Protein AF-A0A955X6T1-F1 (afdb_monomer)

Solvent-accessible surface area (backbone atoms only — not comparable to full-atom values): 12379 Å² total; per-residue (Å²): 129,82,76,74,60,58,29,30,33,44,41,77,21,63,13,55,70,86,82,66,86,72,57,70,68,52,53,54,46,50,53,50,52,49,51,50,61,40,42,78,70,55,32,47,77,39,77,61,63,96,81,57,84,61,48,43,44,101,79,43,90,69,74,71,56,62,60,20,60,77,71,67,19,51,26,34,39,39,35,23,39,30,68,94,75,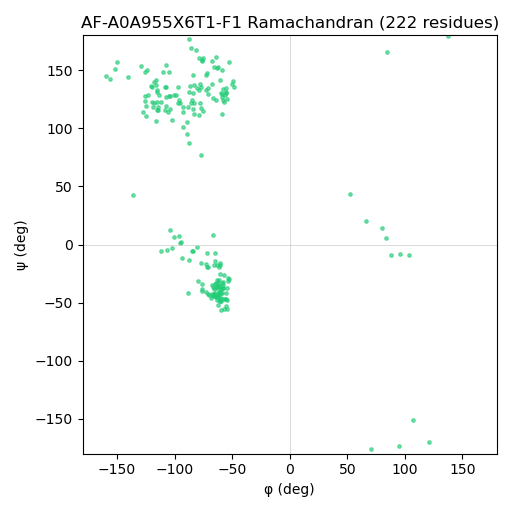33,28,38,36,41,36,26,33,42,65,82,40,36,48,48,60,21,78,40,78,28,62,37,73,71,89,90,81,69,72,38,70,62,42,66,65,48,62,54,49,55,74,51,89,34,48,63,88,46,55,38,60,67,44,40,50,56,63,31,47,58,49,39,49,50,38,50,60,55,46,70,71,46,60,76,95,76,48,88,75,48,72,34,39,38,36,31,37,35,40,39,69,14,44,34,42,69,78,44,46,38,54,68,74,42,46,75,32,73,53,32,48,42,46,42,51,41,46,42,74,40,27,57,41,58,36,53,70,74,64,46,78,50,77,46,81,42,85,87

pLDDT: mean 78.65, std 12.71, range [28.61, 95.19]

Nearest PDB structures (foldseek):
  6sly-assembly1_A  TM=4.633E-01  e=1.199E-02  Helicobacter pylori
  7zc8-assembly1_B  TM=4.582E-01  e=1.746E-02  Pectobacterium carotovorum
  7xn5-assembly1_A  TM=4.151E-01  e=2.163E+00  Homo sapiens
  2v9c-assembly1_B  TM=2.632E-01  e=2.163E+00  Pseudomonas aeruginosa PAO1

Radius of gyration: 20.59 Å; Cα contacts (8 Å, |Δi|>4): 416; chains: 1; bounding box: 51×39×58 Å

Mean predicted aligned error: 9.37 Å

Foldseek 3Di:
DPPQAQEEEEAEAEAEDPPDDPPVQQVVQLVVLLCVLVVVVRYHYDYQDPPQDAAADPVRPDDCQVSCVVVVHQKYWYWYQDLVQQKTWTFMDGHQAFGTLAIDIFHADPPDDGHGVCSSVRNCVSVDAAAPVRQPVVSLVVQLVVQLVVLVVVLVVDPPVPGDAFKKKWKWKQAQQQFIATPDIPPPVLCPDPSVVSSRCSNRSHGNGHHDDGIDIDMDIDHD

Structure (mmCIF, N/CA/C/O backbone):
data_AF-A0A955X6T1-F1
#
_entry.id   AF-A0A955X6T1-F1
#
loop_
_atom_site.group_PDB
_atom_site.id
_atom_site.type_symbol
_atom_site.label_atom_id
_atom_site.label_alt_id
_atom_site.label_comp_id
_atom_site.label_asym_id
_atom_site.label_entity_id
_atom_site.label_seq_id
_atom_site.pdbx_PDB_ins_code
_atom_site.Cartn_x
_atom_site.Cartn_y
_atom_site.Cartn_z
_atom_site.occupancy
_atom_site.B_iso_or_equiv
_atom_site.auth_seq_id
_atom_site.auth_comp_id
_atom_site.auth_asym_id
_atom_site.auth_atom_id
_atom_site.pdbx_PDB_model_num
ATOM 1 N N . MET A 1 1 ? 24.651 12.437 9.880 1.00 29.39 1 MET A N 1
ATOM 2 C CA . MET A 1 1 ? 24.499 11.024 9.484 1.00 29.39 1 MET A CA 1
ATOM 3 C C . MET A 1 1 ? 23.938 11.028 8.080 1.00 29.39 1 MET A C 1
ATOM 5 O O . MET A 1 1 ? 22.881 11.614 7.891 1.00 29.39 1 MET A O 1
ATOM 9 N N . MET A 1 2 ? 24.677 10.511 7.097 1.00 28.61 2 MET A N 1
ATOM 10 C CA . MET A 1 2 ? 24.078 10.238 5.789 1.00 28.61 2 MET A CA 1
ATOM 11 C C . MET A 1 2 ? 23.027 9.157 6.033 1.00 28.61 2 MET A C 1
ATOM 13 O O . MET A 1 2 ? 23.348 8.163 6.678 1.00 28.61 2 MET A O 1
ATOM 17 N N . ALA A 1 3 ? 21.775 9.400 5.645 1.00 38.25 3 ALA A N 1
ATOM 18 C CA . ALA A 1 3 ? 20.772 8.346 5.658 1.00 38.25 3 ALA A CA 1
ATOM 19 C C . ALA A 1 3 ? 21.292 7.228 4.747 1.00 38.25 3 ALA A C 1
ATOM 21 O O . ALA A 1 3 ? 21.699 7.523 3.620 1.00 38.25 3 ALA A O 1
ATOM 22 N N . ASP A 1 4 ? 21.341 5.993 5.248 1.00 46.84 4 ASP A N 1
ATOM 23 C CA . ASP A 1 4 ? 21.633 4.833 4.408 1.00 46.84 4 ASP A CA 1
ATOM 24 C C . ASP A 1 4 ? 20.730 4.880 3.165 1.00 46.84 4 ASP A C 1
ATOM 26 O O . ASP A 1 4 ? 19.566 5.299 3.273 1.00 46.84 4 ASP A O 1
ATOM 30 N N . PRO A 1 5 ? 21.244 4.521 1.974 1.00 55.47 5 PRO A N 1
ATOM 31 C CA . PRO A 1 5 ? 20.429 4.520 0.771 1.00 55.47 5 PRO A CA 1
ATOM 32 C C . PRO A 1 5 ? 19.201 3.649 1.023 1.00 55.47 5 PRO A C 1
ATOM 34 O O . PRO A 1 5 ? 19.310 2.532 1.527 1.00 55.47 5 PRO A O 1
ATOM 37 N N . ALA A 1 6 ? 18.017 4.169 0.703 1.00 71.75 6 ALA A N 1
ATOM 38 C CA . ALA A 1 6 ? 16.794 3.401 0.858 1.00 71.75 6 ALA A CA 1
ATOM 39 C C . ALA A 1 6 ? 16.910 2.127 0.003 1.00 71.75 6 ALA A C 1
ATOM 41 O O . ALA A 1 6 ? 16.961 2.199 -1.224 1.00 71.75 6 ALA A O 1
ATOM 42 N N . THR A 1 7 ? 16.991 0.961 0.644 1.00 77.69 7 THR A N 1
ATOM 43 C CA . THR A 1 7 ? 17.019 -0.322 -0.061 1.00 77.69 7 THR A CA 1
ATOM 44 C C . THR A 1 7 ? 15.642 -0.607 -0.651 1.00 77.69 7 THR A C 1
ATOM 46 O O . THR A 1 7 ? 14.619 -0.531 0.041 1.00 77.69 7 THR A O 1
ATOM 49 N N . LEU A 1 8 ? 15.625 -0.943 -1.938 1.00 79.25 8 LEU A N 1
ATOM 50 C CA . LEU A 1 8 ? 14.446 -1.285 -2.713 1.00 79.25 8 LEU A CA 1
ATOM 51 C C . L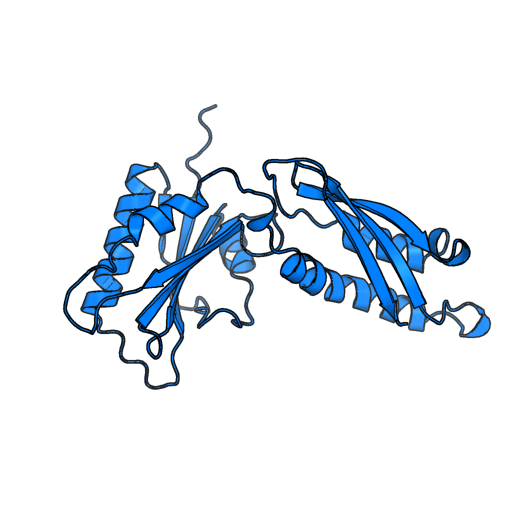EU A 1 8 ? 14.493 -2.769 -3.077 1.00 79.25 8 LEU A C 1
ATOM 53 O O . LEU A 1 8 ? 15.430 -3.229 -3.728 1.00 79.25 8 LEU A O 1
ATOM 57 N N . LEU A 1 9 ? 13.462 -3.513 -2.690 1.00 74.56 9 LEU A N 1
ATOM 58 C CA . LEU A 1 9 ? 13.220 -4.855 -3.201 1.00 74.56 9 LEU A CA 1
ATOM 59 C C . LEU A 1 9 ? 12.447 -4.738 -4.509 1.00 74.56 9 LEU A C 1
ATOM 61 O O . LEU A 1 9 ? 11.390 -4.109 -4.562 1.00 74.56 9 LEU A O 1
ATOM 65 N N . PHE A 1 10 ? 12.981 -5.313 -5.575 1.00 78.50 10 PHE A N 1
ATOM 66 C CA . PHE A 1 10 ? 12.324 -5.284 -6.869 1.00 78.50 10 PHE A CA 1
ATOM 67 C C . PHE A 1 10 ? 11.726 -6.656 -7.159 1.00 78.50 10 PHE A C 1
ATOM 69 O O . PHE A 1 10 ? 12.459 -7.626 -7.315 1.00 78.50 10 PHE A O 1
ATOM 76 N N . LEU A 1 11 ? 10.398 -6.727 -7.217 1.00 71.19 11 LEU A N 1
ATOM 77 C CA . LEU A 1 11 ? 9.629 -7.926 -7.520 1.00 71.19 11 LEU A CA 1
ATOM 78 C C . LEU A 1 11 ? 9.027 -7.805 -8.919 1.00 71.19 11 LEU A C 1
ATOM 80 O O . LEU A 1 11 ? 8.343 -6.835 -9.240 1.00 71.19 11 LEU A O 1
ATOM 84 N N . PHE A 1 12 ? 9.266 -8.810 -9.756 1.00 68.50 12 PHE A N 1
ATOM 85 C CA . PHE A 1 12 ? 8.645 -8.895 -11.073 1.00 68.50 12 PHE A CA 1
ATOM 86 C C . PHE A 1 12 ? 7.601 -10.007 -11.077 1.00 68.50 12 PHE A C 1
ATOM 88 O O . PHE A 1 12 ? 7.944 -11.178 -10.902 1.00 68.50 12 PHE A O 1
ATOM 95 N N . GLY A 1 13 ? 6.346 -9.629 -11.262 1.00 61.28 13 GLY A N 1
ATOM 96 C CA . GLY A 1 13 ? 5.181 -10.484 -11.409 1.00 61.28 13 GLY A CA 1
ATOM 97 C C . GLY A 1 13 ? 4.653 -10.515 -12.844 1.00 61.28 13 GLY A C 1
ATOM 98 O O . GLY A 1 13 ? 4.865 -9.603 -13.644 1.00 61.28 13 GLY A O 1
ATOM 99 N N . LEU A 1 14 ? 3.972 -11.598 -13.207 1.00 56.81 14 LEU A N 1
ATOM 100 C CA . LEU A 1 14 ? 3.326 -11.756 -14.511 1.00 56.81 14 LEU A CA 1
ATOM 101 C C . LEU A 1 14 ? 1.850 -12.073 -14.282 1.00 56.81 14 LEU A C 1
ATOM 103 O O . LEU A 1 14 ? 1.521 -13.145 -13.789 1.00 56.81 14 LEU A O 1
ATOM 107 N N . SER A 1 15 ? 0.971 -11.127 -14.617 1.00 53.53 15 SER A N 1
ATOM 108 C CA . SER A 1 15 ? -0.483 -11.262 -14.525 1.00 53.53 15 SER A CA 1
ATOM 109 C C . SER A 1 15 ? -1.049 -11.834 -15.818 1.00 53.53 15 SER A C 1
ATOM 111 O O . SER A 1 15 ? -1.278 -11.139 -16.803 1.00 53.53 15 SER A O 1
ATOM 113 N N . CYS A 1 16 ? -1.241 -13.140 -15.859 1.00 53.16 16 CYS A N 1
ATOM 114 C CA . CYS A 1 16 ? -1.697 -13.806 -17.070 1.00 53.16 16 CYS A CA 1
ATOM 115 C C . CYS A 1 16 ? -2.294 -15.151 -16.703 1.00 53.16 16 CYS A C 1
ATOM 117 O O . CYS A 1 16 ? -1.827 -15.825 -15.785 1.00 53.16 16 CYS A O 1
ATOM 119 N N . ALA A 1 17 ? -3.335 -15.538 -17.436 1.00 46.12 17 ALA A N 1
ATOM 120 C CA . ALA A 1 17 ? -3.796 -16.910 -17.394 1.00 46.12 17 ALA A CA 1
ATOM 121 C C . ALA A 1 17 ? -2.642 -17.812 -17.846 1.00 46.12 17 ALA A C 1
ATOM 123 O O . ALA A 1 17 ? -2.003 -17.547 -18.864 1.00 46.12 17 ALA A O 1
ATOM 124 N N . ASP A 1 18 ? -2.360 -18.847 -17.068 1.00 43.84 18 ASP A N 1
ATOM 125 C CA . ASP A 1 18 ? -1.421 -19.889 -17.459 1.00 43.84 18 ASP A CA 1
ATOM 126 C C . ASP A 1 18 ? -1.923 -20.536 -18.772 1.00 43.84 18 ASP A C 1
ATOM 128 O O . ASP A 1 18 ? -3.106 -20.895 -18.842 1.00 43.84 18 ASP A O 1
ATOM 132 N N . PRO A 1 19 ? -1.102 -20.680 -19.832 1.00 51.47 19 PRO A N 1
ATOM 133 C CA . PRO A 1 19 ? 0.303 -20.296 -19.965 1.00 51.47 19 PRO A CA 1
ATOM 134 C C . PRO A 1 19 ? 0.514 -18.824 -20.326 1.00 51.47 19 PRO A C 1
ATOM 136 O O . PRO A 1 19 ? -0.112 -18.285 -21.238 1.00 51.47 19 PRO A O 1
ATOM 139 N N . CYS A 1 20 ? 1.496 -18.211 -19.667 1.00 55.25 20 CYS A N 1
ATOM 140 C CA . CYS A 1 20 ? 1.864 -16.821 -19.886 1.00 55.25 20 CYS A CA 1
ATOM 141 C C . CYS A 1 20 ? 3.121 -16.661 -20.748 1.00 55.25 20 CYS A C 1
ATOM 143 O O . CYS A 1 20 ? 4.232 -16.881 -20.255 1.00 55.25 20 CYS A O 1
ATOM 145 N N . PRO A 1 21 ? 3.006 -16.225 -22.011 1.00 57.41 21 PRO A N 1
ATOM 146 C CA . PRO A 1 21 ? 4.168 -15.828 -22.779 1.00 57.41 21 PRO A CA 1
ATOM 147 C C . PRO A 1 21 ? 4.464 -14.343 -22.526 1.00 57.41 21 PRO A C 1
ATOM 149 O O . PRO A 1 21 ? 4.042 -13.487 -23.293 1.00 57.41 21 PRO A O 1
ATOM 152 N N . LEU A 1 22 ? 5.238 -14.011 -21.487 1.00 60.84 22 LEU A N 1
ATOM 153 C CA . LEU A 1 22 ? 6.083 -12.820 -21.602 1.00 60.84 22 LEU A CA 1
ATOM 154 C C . LEU A 1 22 ? 7.386 -13.262 -22.278 1.00 60.84 22 LEU A C 1
ATOM 156 O O . LEU A 1 22 ? 8.076 -14.134 -21.744 1.00 60.84 22 LEU A O 1
ATOM 160 N N . PRO A 1 23 ? 7.768 -12.689 -23.433 1.00 66.56 23 PRO A N 1
ATOM 161 C CA . PRO A 1 23 ? 9.054 -13.002 -24.032 1.00 66.56 23 PRO A CA 1
ATOM 162 C C . PRO A 1 23 ? 10.180 -12.706 -23.023 1.00 66.56 23 PRO A C 1
ATOM 164 O O . PRO A 1 23 ? 10.244 -11.581 -22.518 1.00 66.56 23 PRO A O 1
ATOM 167 N N . PRO A 1 24 ? 11.115 -13.642 -22.755 1.00 73.56 24 PRO A N 1
ATOM 168 C CA . PRO A 1 24 ? 12.192 -13.441 -21.775 1.00 73.56 24 PRO A CA 1
ATOM 169 C C . PRO A 1 24 ? 13.014 -12.166 -22.011 1.00 73.56 24 PRO A C 1
ATOM 171 O O . PRO A 1 24 ? 13.518 -11.545 -21.078 1.00 73.56 24 PRO A O 1
ATOM 174 N N . LYS A 1 25 ? 13.109 -11.735 -23.276 1.00 76.12 25 LYS A N 1
ATOM 175 C CA . LYS A 1 25 ? 13.744 -10.472 -23.666 1.00 76.12 25 LYS A CA 1
ATOM 176 C C . LYS A 1 25 ? 13.005 -9.246 -23.126 1.00 76.12 25 LYS A C 1
ATOM 178 O O . LYS A 1 25 ? 13.663 -8.316 -22.678 1.00 76.12 25 LYS A O 1
ATOM 183 N N . THR A 1 26 ? 11.673 -9.241 -23.159 1.00 74.88 26 THR A N 1
ATOM 184 C CA . THR A 1 26 ? 10.843 -8.137 -22.655 1.00 74.88 26 THR A CA 1
ATOM 185 C C . THR A 1 26 ? 10.954 -8.030 -21.140 1.00 74.88 26 THR A C 1
ATOM 187 O O . THR A 1 26 ? 11.140 -6.931 -20.624 1.00 74.88 26 THR A O 1
ATOM 190 N N . GLN A 1 27 ? 10.931 -9.169 -20.437 1.00 77.56 27 GLN A N 1
ATOM 191 C CA . GLN A 1 27 ? 11.162 -9.206 -18.992 1.00 77.56 27 GLN A CA 1
ATOM 192 C C . GL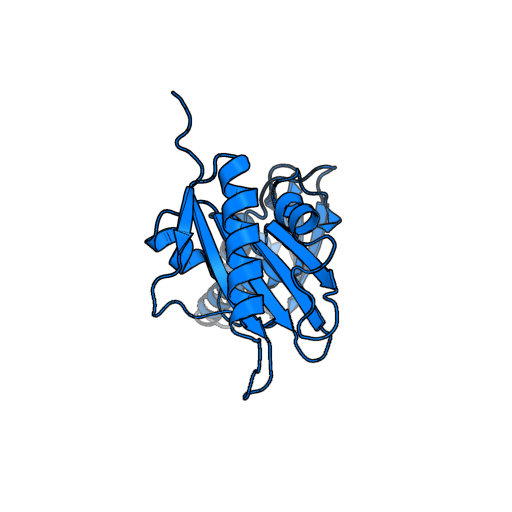N A 1 27 ? 12.517 -8.591 -18.642 1.00 77.56 27 GLN A C 1
ATOM 194 O O . GLN A 1 27 ? 12.581 -7.619 -17.896 1.00 77.56 27 GLN A O 1
ATOM 199 N N . ALA A 1 28 ? 13.590 -9.104 -19.251 1.00 78.69 28 ALA A N 1
ATOM 200 C CA . ALA A 1 28 ? 14.939 -8.617 -18.999 1.00 78.69 28 ALA A CA 1
ATOM 201 C C . ALA A 1 28 ? 15.082 -7.116 -19.307 1.00 78.69 28 ALA A C 1
ATOM 203 O O . ALA A 1 28 ? 15.758 -6.405 -18.569 1.00 78.69 28 ALA A O 1
ATOM 204 N N . ALA A 1 29 ? 14.424 -6.610 -20.357 1.00 81.06 29 ALA A N 1
ATOM 205 C CA . ALA A 1 29 ? 14.431 -5.183 -20.681 1.00 81.06 29 ALA A CA 1
ATOM 206 C C . ALA A 1 29 ? 13.739 -4.328 -19.605 1.00 81.06 29 ALA A C 1
ATOM 208 O O . ALA A 1 29 ? 14.275 -3.286 -19.227 1.00 81.06 29 ALA A O 1
ATOM 209 N N . LEU A 1 30 ? 12.574 -4.752 -19.102 1.00 81.12 30 LEU A N 1
ATOM 210 C CA . LEU A 1 30 ? 11.851 -4.043 -18.039 1.00 81.12 30 LEU A CA 1
ATOM 211 C C . LEU A 1 30 ? 12.628 -4.060 -16.719 1.00 81.12 30 LEU A C 1
ATOM 213 O O . LEU A 1 30 ? 12.753 -3.024 -16.067 1.00 81.12 30 LEU A O 1
ATOM 217 N N . GLU A 1 31 ? 13.200 -5.210 -16.358 1.00 81.56 31 GLU A N 1
ATOM 218 C CA . GLU A 1 31 ? 14.048 -5.359 -15.172 1.00 81.56 31 GLU A CA 1
ATOM 219 C C . GLU A 1 31 ? 15.285 -4.453 -15.261 1.00 81.56 31 GLU A C 1
ATOM 221 O O . GLU A 1 31 ? 15.562 -3.685 -14.340 1.00 81.56 31 GLU A O 1
ATOM 226 N N . GLN A 1 32 ? 15.995 -4.462 -16.394 1.00 84.56 32 GLN A N 1
ATOM 227 C CA . GLN A 1 32 ? 17.165 -3.603 -16.609 1.00 84.56 32 GLN A CA 1
ATOM 228 C C . GLN A 1 32 ? 16.812 -2.113 -16.573 1.00 84.56 32 GLN A C 1
ATOM 230 O O . GLN A 1 32 ? 17.533 -1.330 -15.951 1.00 84.56 32 GLN A O 1
ATOM 235 N N . ALA A 1 33 ? 15.705 -1.715 -17.208 1.00 85.31 33 ALA A N 1
ATOM 236 C CA . ALA A 1 33 ? 15.230 -0.335 -17.170 1.00 85.31 33 ALA A CA 1
ATOM 237 C C . ALA A 1 33 ? 14.896 0.098 -15.735 1.00 85.31 33 ALA A C 1
ATOM 239 O O . ALA A 1 33 ? 15.255 1.202 -15.326 1.00 85.31 33 ALA A O 1
ATOM 240 N N . ALA A 1 34 ? 14.277 -0.782 -14.944 1.00 85.44 34 ALA A N 1
ATOM 241 C CA . ALA A 1 34 ? 13.940 -0.485 -13.561 1.00 85.44 34 ALA A CA 1
ATOM 242 C C . ALA A 1 34 ? 15.170 -0.363 -12.656 1.00 85.44 34 ALA A C 1
ATOM 244 O O . ALA A 1 34 ? 15.272 0.603 -11.896 1.00 85.44 34 ALA A O 1
ATOM 245 N N . VAL A 1 35 ? 16.121 -1.299 -12.768 1.00 86.25 35 VAL A N 1
ATOM 246 C CA . VAL A 1 35 ? 17.385 -1.252 -12.017 1.00 86.25 35 VAL A CA 1
ATOM 247 C C . VAL A 1 35 ? 18.150 0.025 -12.349 1.00 86.25 35 VAL A C 1
ATOM 249 O O . VAL A 1 35 ? 18.595 0.716 -11.434 1.00 86.25 35 VAL A O 1
ATOM 252 N N . ARG A 1 36 ? 18.257 0.380 -13.637 1.00 88.44 36 ARG A N 1
ATOM 253 C CA . ARG A 1 36 ? 18.908 1.623 -14.068 1.00 88.44 36 ARG A CA 1
ATOM 254 C C . ARG A 1 36 ? 18.220 2.847 -13.470 1.00 88.44 36 ARG A C 1
ATOM 256 O O . ARG A 1 36 ? 18.868 3.624 -12.775 1.00 88.44 36 ARG A O 1
ATOM 263 N N . ALA A 1 37 ? 16.918 3.001 -13.705 1.00 88.00 37 ALA A N 1
ATOM 264 C CA . ALA A 1 37 ? 16.178 4.190 -13.292 1.00 88.00 37 ALA A CA 1
ATOM 265 C C . ALA A 1 37 ? 16.169 4.385 -11.765 1.00 88.00 37 ALA A C 1
ATOM 267 O O . ALA A 1 37 ? 16.253 5.517 -11.292 1.00 88.00 37 ALA A O 1
ATOM 268 N N . MET A 1 38 ? 16.095 3.302 -10.983 1.00 86.88 38 MET A N 1
ATOM 269 C CA . MET A 1 38 ? 16.163 3.373 -9.519 1.00 86.88 38 MET A CA 1
ATOM 270 C C . MET A 1 38 ? 17.587 3.592 -9.003 1.00 86.88 38 MET A C 1
ATOM 272 O O . MET A 1 38 ? 17.789 4.398 -8.092 1.00 86.88 38 MET A O 1
ATOM 276 N N . GLY A 1 39 ? 18.580 2.938 -9.610 1.00 85.94 39 GLY A N 1
ATOM 277 C CA . GLY A 1 39 ? 19.991 3.113 -9.267 1.00 85.94 39 GLY A CA 1
ATOM 278 C C . GLY A 1 39 ? 20.476 4.547 -9.497 1.00 85.94 39 GLY A C 1
ATOM 279 O O . GLY A 1 39 ? 21.133 5.120 -8.631 1.00 85.94 39 GLY A O 1
ATOM 280 N N . GLU A 1 40 ? 20.061 5.188 -10.595 1.00 87.94 40 GLU A N 1
ATOM 281 C CA . GLU A 1 40 ? 20.334 6.610 -10.873 1.00 87.94 40 GLU A CA 1
ATOM 282 C C . GLU A 1 40 ? 19.733 7.563 -9.823 1.00 87.94 40 GLU A C 1
ATOM 284 O O . GLU A 1 40 ? 20.166 8.709 -9.690 1.00 87.94 40 GLU A O 1
ATOM 289 N N . ARG A 1 41 ? 18.749 7.100 -9.043 1.00 87.44 41 ARG A N 1
ATOM 290 C CA . ARG A 1 41 ? 18.143 7.837 -7.924 1.00 87.44 41 ARG A CA 1
ATOM 291 C C . ARG A 1 41 ? 18.749 7.487 -6.565 1.00 87.44 41 ARG A C 1
ATOM 293 O O . ARG A 1 41 ? 18.251 7.967 -5.551 1.00 87.44 41 ARG A O 1
ATOM 300 N N . GLY A 1 42 ? 19.822 6.698 -6.544 1.00 85.12 42 GLY A N 1
ATOM 301 C CA . GLY A 1 42 ? 20.548 6.328 -5.330 1.00 85.12 42 GLY A CA 1
ATOM 302 C C . GLY A 1 42 ? 19.899 5.203 -4.524 1.00 85.12 42 GLY A C 1
ATOM 303 O O . GLY A 1 42 ? 20.279 5.005 -3.372 1.00 85.12 42 GLY A O 1
ATOM 304 N N . PHE A 1 43 ? 18.934 4.473 -5.095 1.00 86.19 43 PHE A N 1
ATOM 305 C CA . PHE A 1 43 ? 18.384 3.277 -4.459 1.00 86.19 43 PHE A CA 1
ATOM 306 C C . PHE A 1 43 ? 19.313 2.085 -4.686 1.00 86.19 43 PHE A C 1
ATOM 308 O O . PHE A 1 43 ? 19.739 1.815 -5.810 1.00 86.19 43 PHE A O 1
ATOM 315 N N . GLU A 1 44 ? 19.572 1.326 -3.624 1.00 87.81 44 GLU A N 1
ATOM 316 C CA . GLU A 1 44 ? 20.117 -0.023 -3.753 1.00 87.81 44 GLU A CA 1
ATOM 317 C C . GLU A 1 44 ? 18.976 -0.957 -4.167 1.00 87.81 44 GLU A C 1
ATOM 319 O O . GLU A 1 44 ? 18.005 -1.106 -3.425 1.00 87.81 44 GLU A O 1
ATOM 324 N N . VAL A 1 45 ? 19.079 -1.576 -5.344 1.00 84.94 45 VAL A N 1
ATOM 325 C CA . VAL A 1 45 ? 18.071 -2.521 -5.838 1.00 84.94 45 VAL A CA 1
ATOM 326 C C . VAL A 1 45 ? 18.506 -3.946 -5.524 1.00 84.94 45 VAL A C 1
ATOM 328 O O . VAL A 1 45 ? 19.582 -4.374 -5.940 1.00 84.94 45 VAL A O 1
ATOM 331 N N . ARG A 1 46 ? 17.651 -4.695 -4.825 1.00 82.44 46 ARG A N 1
ATOM 332 C CA . ARG A 1 46 ? 17.848 -6.123 -4.553 1.00 82.44 46 ARG A CA 1
ATOM 333 C C . ARG A 1 46 ? 16.883 -6.971 -5.382 1.00 82.44 46 ARG A C 1
ATOM 335 O O . ARG A 1 46 ? 15.700 -6.622 -5.451 1.00 82.44 46 ARG A O 1
ATOM 342 N N . PRO A 1 47 ? 17.358 -8.070 -5.998 1.00 70.88 47 PRO A N 1
ATOM 343 C CA . PRO A 1 47 ? 16.472 -9.026 -6.646 1.00 70.88 47 PRO A CA 1
ATOM 344 C C . PRO A 1 47 ? 15.603 -9.754 -5.602 1.00 70.88 47 PRO A C 1
ATOM 346 O O . PRO A 1 47 ? 16.004 -9.843 -4.435 1.00 70.88 47 PRO A O 1
ATOM 349 N N . PRO A 1 48 ? 14.448 -10.312 -6.006 1.00 68.31 48 PRO A N 1
ATOM 350 C CA . PRO A 1 48 ? 13.676 -11.199 -5.145 1.00 68.31 48 PRO A CA 1
ATOM 351 C C . PRO A 1 48 ? 14.486 -12.449 -4.796 1.00 68.31 48 PRO A C 1
ATOM 353 O O . PRO A 1 48 ? 15.283 -12.904 -5.627 1.00 68.31 48 PRO A O 1
ATOM 356 N N . PRO A 1 49 ? 14.230 -13.089 -3.646 1.00 69.62 49 PRO A N 1
ATOM 357 C CA . PRO A 1 49 ? 14.634 -14.469 -3.461 1.00 69.62 49 PRO A CA 1
ATOM 358 C C . PRO A 1 49 ? 13.895 -15.382 -4.471 1.00 69.62 49 PRO A C 1
ATOM 360 O O . PRO A 1 49 ? 12.801 -15.042 -4.928 1.00 69.62 49 PRO A O 1
ATOM 363 N N . PRO A 1 50 ? 14.483 -16.523 -4.882 1.00 66.81 50 PRO A N 1
ATOM 364 C CA . PRO A 1 50 ? 13.920 -17.376 -5.938 1.00 66.81 50 PRO A CA 1
ATOM 365 C C . PRO A 1 50 ? 12.523 -17.933 -5.635 1.00 66.81 50 PRO A C 1
ATOM 367 O O . PRO A 1 50 ? 11.782 -18.256 -6.560 1.00 66.81 50 PRO A O 1
ATOM 370 N N . ASP A 1 51 ? 12.193 -18.059 -4.353 1.00 65.31 51 ASP A N 1
ATOM 371 C CA . ASP A 1 51 ? 10.935 -18.552 -3.797 1.00 65.31 51 ASP A CA 1
ATOM 372 C C . ASP A 1 51 ? 9.940 -17.434 -3.444 1.00 65.31 51 ASP A C 1
ATOM 374 O O . ASP A 1 51 ? 8.845 -17.738 -2.971 1.00 65.31 51 ASP A O 1
ATOM 378 N N . ALA A 1 52 ? 10.288 -16.164 -3.701 1.00 62.56 52 ALA A N 1
ATOM 379 C CA . ALA A 1 52 ? 9.368 -15.042 -3.534 1.00 62.56 52 ALA A CA 1
ATOM 380 C C . ALA A 1 52 ? 8.093 -15.276 -4.340 1.00 62.56 52 ALA A C 1
ATOM 382 O O . ALA A 1 52 ? 8.133 -15.583 -5.542 1.00 62.56 52 ALA A O 1
ATOM 383 N N . LEU A 1 53 ? 6.953 -15.099 -3.681 1.00 58.66 53 LEU A N 1
ATOM 384 C CA . LEU A 1 53 ? 5.670 -15.261 -4.336 1.00 58.66 53 LEU A CA 1
ATOM 385 C C . LEU A 1 53 ? 5.426 -14.034 -5.208 1.00 58.66 53 LEU A C 1
ATOM 387 O O . LEU A 1 53 ? 5.309 -12.907 -4.733 1.00 58.66 53 LEU A O 1
ATOM 391 N N . ARG A 1 54 ? 5.371 -14.257 -6.519 1.00 67.38 54 ARG A N 1
ATOM 392 C CA . ARG A 1 54 ? 5.183 -13.192 -7.500 1.00 67.38 54 ARG A CA 1
ATOM 393 C C . ARG A 1 54 ? 3.704 -12.794 -7.529 1.00 67.38 54 ARG A C 1
ATOM 395 O O . ARG A 1 54 ? 2.872 -13.663 -7.791 1.00 67.38 54 ARG A O 1
ATOM 402 N N . PRO A 1 55 ? 3.353 -11.522 -7.273 1.00 57.28 55 PRO A N 1
ATOM 403 C CA . PRO A 1 55 ? 2.005 -11.030 -7.527 1.00 57.28 55 PRO A CA 1
ATOM 404 C C . PRO A 1 55 ? 1.680 -11.219 -9.013 1.00 57.28 55 PRO A C 1
ATOM 406 O O . PRO A 1 55 ? 2.580 -11.265 -9.851 1.00 57.28 55 PRO A O 1
ATOM 409 N N . THR A 1 56 ? 0.411 -11.415 -9.355 1.00 52.97 56 THR A N 1
ATOM 410 C CA . THR A 1 56 ? 0.010 -11.618 -10.754 1.00 52.97 56 THR A CA 1
ATOM 411 C C . THR A 1 56 ? -1.234 -10.805 -11.075 1.00 52.97 56 THR A C 1
ATOM 413 O O . THR A 1 56 ? -2.147 -11.307 -11.727 1.00 52.97 56 THR A O 1
ATOM 416 N N . GLY A 1 57 ? -1.301 -9.551 -10.620 1.00 49.31 57 GLY A N 1
ATOM 417 C CA . GLY A 1 57 ? -2.369 -8.612 -10.975 1.00 49.31 57 GLY A CA 1
ATOM 418 C C . GLY A 1 57 ? -2.902 -7.775 -9.808 1.00 49.31 57 GLY A C 1
ATOM 419 O O . GLY A 1 57 ? -2.471 -7.946 -8.668 1.00 49.31 57 GLY A O 1
ATOM 420 N N . PRO A 1 58 ? -3.877 -6.886 -10.076 1.00 48.25 58 PRO A N 1
ATOM 421 C CA . PRO A 1 58 ? -4.475 -6.004 -9.066 1.00 48.25 58 PRO A CA 1
ATOM 422 C C . PRO A 1 58 ? -5.169 -6.752 -7.911 1.00 48.25 58 PRO A C 1
ATOM 424 O O . PRO A 1 58 ? -5.370 -6.167 -6.848 1.00 48.25 58 PRO A O 1
ATOM 427 N N . ASP A 1 59 ? -5.484 -8.036 -8.106 1.00 49.16 59 ASP A N 1
ATOM 428 C CA . ASP A 1 59 ? -6.131 -8.920 -7.129 1.00 49.16 59 ASP A CA 1
ATOM 429 C C . ASP A 1 59 ? -5.162 -9.919 -6.467 1.00 49.16 59 ASP A C 1
ATOM 431 O O . ASP A 1 59 ? -5.597 -10.884 -5.837 1.00 49.16 59 ASP A O 1
ATOM 435 N N . ALA A 1 60 ? -3.844 -9.740 -6.618 1.00 54.22 60 ALA A N 1
ATOM 436 C CA . ALA A 1 60 ? -2.869 -10.625 -5.990 1.00 54.22 60 ALA A CA 1
ATOM 437 C C . ALA A 1 60 ? -3.062 -10.661 -4.461 1.00 54.22 60 ALA A C 1
ATOM 439 O O . ALA A 1 60 ? -3.003 -9.639 -3.781 1.00 54.22 60 ALA A O 1
ATOM 440 N N . ALA A 1 61 ? -3.287 -11.862 -3.922 1.00 44.97 61 ALA A N 1
ATOM 441 C CA . ALA A 1 61 ? -3.656 -12.082 -2.521 1.00 44.97 61 ALA A CA 1
ATOM 442 C C . ALA A 1 61 ? -2.516 -11.843 -1.509 1.00 44.97 61 ALA A C 1
ATOM 444 O O . ALA A 1 61 ? -2.748 -11.907 -0.304 1.00 44.97 61 ALA A O 1
ATOM 445 N N . LEU A 1 62 ? -1.287 -11.603 -1.978 1.00 53.94 62 LEU A N 1
ATOM 446 C CA . LEU A 1 62 ? -0.100 -11.461 -1.138 1.00 53.94 62 LEU A CA 1
ATOM 447 C C . LEU A 1 62 ? 0.325 -10.004 -0.994 1.00 53.94 62 LEU A C 1
ATOM 449 O O . LEU A 1 62 ? 0.555 -9.308 -1.980 1.00 53.94 62 LEU A O 1
ATOM 453 N N . GLU A 1 63 ? 0.491 -9.569 0.256 1.00 63.12 63 GLU A N 1
ATOM 454 C CA . GLU A 1 63 ? 1.132 -8.302 0.585 1.00 63.12 63 GLU A CA 1
ATOM 455 C C . GLU A 1 63 ? 2.665 -8.475 0.493 1.00 63.12 63 GLU A C 1
ATOM 457 O O . GLU A 1 63 ? 3.255 -9.111 1.366 1.00 63.12 63 GLU A O 1
ATOM 462 N N . PRO A 1 64 ? 3.370 -7.865 -0.481 1.00 62.97 64 PRO A N 1
ATOM 463 C CA . PRO A 1 64 ? 4.827 -8.017 -0.670 1.00 62.97 64 PRO A CA 1
ATOM 464 C C . PRO A 1 64 ? 5.683 -7.411 0.467 1.00 62.97 64 PRO A C 1
ATOM 466 O O . PRO A 1 64 ? 6.903 -7.284 0.380 1.00 62.97 64 PRO A O 1
ATOM 469 N N . ARG A 1 65 ? 5.042 -6.982 1.556 1.00 67.62 65 ARG A N 1
ATOM 470 C CA . ARG A 1 65 ? 5.628 -6.260 2.689 1.00 67.62 65 ARG A CA 1
ATOM 471 C C . ARG A 1 65 ? 6.344 -7.172 3.668 1.00 67.62 65 ARG A C 1
ATOM 473 O O . ARG A 1 65 ? 7.315 -6.730 4.281 1.00 67.62 65 ARG A O 1
ATOM 480 N N . ASP A 1 66 ? 5.880 -8.410 3.811 1.00 70.25 66 ASP A N 1
ATOM 481 C CA . ASP A 1 66 ? 6.538 -9.390 4.674 1.00 70.25 66 ASP A CA 1
ATOM 482 C C . ASP A 1 66 ? 7.922 -9.741 4.120 1.00 70.25 66 ASP A C 1
ATOM 484 O O . ASP A 1 66 ? 8.905 -9.704 4.861 1.00 70.25 66 ASP A O 1
ATOM 488 N N . GLU A 1 67 ? 8.029 -9.935 2.802 1.00 71.75 67 GLU A N 1
ATOM 489 C CA . GLU A 1 67 ? 9.309 -10.110 2.103 1.00 71.75 67 GLU A CA 1
ATOM 490 C C . GLU A 1 67 ? 10.202 -8.867 2.246 1.00 71.75 67 GLU A C 1
ATOM 492 O O . GLU A 1 67 ? 11.383 -8.978 2.579 1.00 71.75 67 GLU A O 1
ATOM 497 N N . ALA A 1 68 ? 9.636 -7.662 2.092 1.00 74.25 68 ALA A N 1
ATOM 498 C CA . ALA A 1 68 ? 10.363 -6.407 2.309 1.00 74.25 68 ALA A CA 1
ATOM 499 C C . ALA A 1 68 ? 10.990 -6.334 3.707 1.00 74.25 68 ALA A C 1
ATOM 501 O O . ALA A 1 68 ? 12.165 -5.999 3.856 1.00 74.25 68 ALA A O 1
ATOM 502 N N . ARG A 1 69 ? 10.202 -6.672 4.737 1.00 78.00 69 ARG A N 1
ATOM 503 C CA . ARG A 1 69 ? 10.635 -6.660 6.136 1.00 78.00 69 ARG A CA 1
ATOM 504 C C . ARG A 1 69 ? 11.737 -7.687 6.380 1.00 78.00 69 ARG A C 1
ATOM 506 O O . ARG A 1 69 ? 12.724 -7.348 7.027 1.00 78.00 69 ARG A O 1
ATOM 513 N N . GLN A 1 70 ? 11.586 -8.907 5.864 1.00 76.31 70 GLN A N 1
ATOM 514 C CA . GLN A 1 70 ? 12.592 -9.967 5.998 1.00 76.31 70 GLN A CA 1
ATOM 515 C C . GLN A 1 70 ? 13.930 -9.577 5.358 1.00 76.31 70 GLN A C 1
ATOM 517 O O . GLN A 1 70 ? 14.988 -9.891 5.898 1.00 76.31 70 GLN A O 1
ATOM 522 N N . LEU A 1 71 ? 13.887 -8.851 4.240 1.00 72.88 71 LEU A N 1
ATOM 523 C CA . LEU A 1 71 ? 15.069 -8.467 3.465 1.00 72.88 71 LEU A CA 1
ATOM 524 C C . LEU A 1 71 ? 15.627 -7.081 3.827 1.00 72.88 71 LEU A C 1
ATOM 526 O O . LEU A 1 71 ? 16.600 -6.632 3.214 1.00 72.88 71 LEU A O 1
ATOM 530 N N . GLY A 1 72 ? 15.025 -6.404 4.812 1.00 77.88 72 GLY A N 1
ATOM 531 C CA . GLY A 1 72 ? 15.413 -5.059 5.241 1.00 77.88 72 GLY A CA 1
ATOM 532 C C . GLY A 1 72 ? 15.174 -3.976 4.184 1.00 77.88 72 GLY A C 1
ATOM 533 O O . GLY A 1 72 ? 15.795 -2.918 4.241 1.00 77.88 72 GLY A O 1
ATOM 534 N N . ALA A 1 73 ? 14.300 -4.226 3.207 1.00 83.25 73 ALA A N 1
ATOM 535 C CA . ALA A 1 73 ? 13.958 -3.258 2.176 1.00 83.25 73 ALA A CA 1
ATOM 536 C C . ALA A 1 73 ? 12.883 -2.289 2.687 1.00 83.25 73 ALA A C 1
ATOM 538 O O . ALA A 1 73 ? 11.774 -2.685 3.049 1.00 83.25 73 ALA A O 1
ATOM 539 N N . GLY A 1 74 ? 13.194 -0.990 2.683 1.00 83.31 74 GLY A N 1
ATOM 540 C CA . GLY A 1 74 ? 12.241 0.058 3.065 1.00 83.31 74 GLY A CA 1
ATOM 541 C C . GLY A 1 74 ? 11.153 0.294 2.013 1.00 83.31 74 GLY A C 1
ATOM 542 O O . GLY A 1 74 ? 10.114 0.890 2.306 1.00 83.31 74 GLY A O 1
ATOM 543 N N . ARG A 1 75 ? 11.378 -0.179 0.783 1.00 85.25 75 ARG A N 1
ATOM 544 C CA . ARG A 1 75 ? 10.449 -0.060 -0.339 1.00 85.25 75 ARG A CA 1
ATOM 545 C C . ARG A 1 75 ? 10.439 -1.342 -1.163 1.00 85.25 75 ARG A C 1
ATOM 547 O O . ARG A 1 75 ? 11.486 -1.944 -1.372 1.00 85.25 75 ARG A O 1
ATOM 554 N N . VAL A 1 76 ? 9.273 -1.705 -1.681 1.00 86.12 76 VAL A N 1
ATOM 555 C CA . VAL A 1 76 ? 9.123 -2.747 -2.700 1.00 86.12 76 VAL A CA 1
ATOM 556 C C . VAL A 1 76 ? 8.537 -2.135 -3.955 1.00 86.12 76 VAL A C 1
ATOM 558 O O . VAL A 1 76 ? 7.643 -1.292 -3.870 1.00 86.12 76 VAL A O 1
ATOM 561 N N . VAL A 1 77 ? 9.028 -2.543 -5.115 1.00 86.62 77 VAL A N 1
ATOM 562 C CA . VAL A 1 77 ? 8.377 -2.267 -6.395 1.00 86.62 77 VAL A CA 1
ATOM 563 C C . VAL A 1 77 ? 7.950 -3.585 -6.992 1.00 86.62 77 VAL A C 1
ATOM 565 O O . VAL A 1 77 ? 8.788 -4.452 -7.205 1.00 86.62 77 VAL A O 1
ATOM 568 N N . VAL A 1 78 ? 6.658 -3.708 -7.255 1.00 84.44 78 VAL A N 1
ATOM 569 C CA . VAL A 1 78 ? 6.060 -4.827 -7.969 1.00 84.44 78 VAL A CA 1
ATOM 570 C C . VAL A 1 78 ? 5.723 -4.361 -9.376 1.00 84.44 78 VAL A C 1
ATOM 572 O O . VAL A 1 78 ? 5.059 -3.334 -9.544 1.00 84.44 78 VAL A O 1
ATOM 575 N N . LEU A 1 79 ? 6.186 -5.105 -10.375 1.00 82.38 79 LEU A N 1
ATOM 576 C CA . LEU A 1 79 ? 5.751 -4.943 -11.757 1.00 82.38 79 LEU A CA 1
ATOM 577 C C . LEU A 1 79 ? 4.861 -6.116 -12.141 1.00 82.38 79 LEU A C 1
ATOM 579 O O . LEU A 1 79 ? 5.363 -7.229 -12.134 1.00 82.38 79 LEU A O 1
ATOM 583 N N . ASP A 1 80 ? 3.604 -5.879 -12.512 1.00 80.94 80 ASP A N 1
ATOM 584 C CA . ASP A 1 80 ? 2.704 -6.927 -13.009 1.00 80.94 80 ASP A CA 1
ATOM 585 C C . ASP A 1 80 ? 2.360 -6.676 -14.476 1.00 80.94 80 ASP A C 1
ATOM 587 O O . ASP A 1 80 ? 1.710 -5.683 -14.802 1.00 80.94 80 ASP A O 1
ATOM 591 N N . TYR A 1 81 ? 2.769 -7.566 -15.381 1.00 77.69 81 TYR A N 1
ATOM 592 C CA . TYR A 1 81 ? 2.360 -7.473 -16.788 1.00 77.69 81 TYR A CA 1
ATOM 593 C C . TYR A 1 81 ? 1.049 -8.219 -17.042 1.00 77.69 81 TYR A C 1
ATOM 595 O O . TYR A 1 81 ? 1.015 -9.432 -16.870 1.00 77.69 81 TYR A O 1
ATOM 603 N N . ALA A 1 82 ? 0.014 -7.506 -17.480 1.00 78.50 82 ALA A N 1
ATOM 604 C CA . ALA A 1 82 ? -1.274 -8.023 -17.928 1.00 78.50 82 ALA A CA 1
ATOM 605 C C . ALA A 1 82 ? -1.253 -8.240 -19.451 1.00 78.50 82 ALA A C 1
ATOM 607 O O . ALA A 1 82 ? -1.349 -7.282 -20.222 1.00 78.50 82 ALA A O 1
ATOM 608 N N . ALA A 1 83 ? -1.075 -9.491 -19.888 1.00 72.81 83 ALA A N 1
ATOM 609 C CA . ALA A 1 83 ? -0.858 -9.826 -21.303 1.00 72.81 83 ALA A CA 1
ATOM 610 C C . ALA A 1 83 ? -2.085 -9.565 -22.194 1.00 72.81 83 ALA A C 1
ATOM 612 O O . ALA A 1 83 ? -1.947 -9.130 -23.335 1.00 72.81 83 ALA A O 1
ATOM 613 N N . ASP A 1 84 ? -3.283 -9.782 -21.654 1.00 72.56 84 ASP A N 1
ATOM 614 C CA . ASP A 1 84 ? -4.571 -9.556 -22.318 1.00 72.56 84 ASP A CA 1
ATOM 615 C C . ASP A 1 84 ? -4.798 -8.085 -22.698 1.00 72.56 84 ASP A C 1
ATOM 617 O O . ASP A 1 84 ? -5.386 -7.773 -23.732 1.00 72.56 84 ASP A O 1
ATOM 621 N N . THR A 1 85 ? -4.297 -7.181 -21.862 1.00 77.69 85 THR A N 1
ATOM 622 C CA . THR A 1 85 ? -4.430 -5.730 -22.013 1.00 77.69 85 THR A CA 1
ATOM 623 C C . THR A 1 85 ? -3.134 -5.056 -22.455 1.00 77.69 85 THR A C 1
ATOM 625 O O . THR A 1 85 ? -3.142 -3.855 -22.725 1.00 77.69 85 THR A O 1
ATOM 628 N N . GLN A 1 86 ? -2.035 -5.8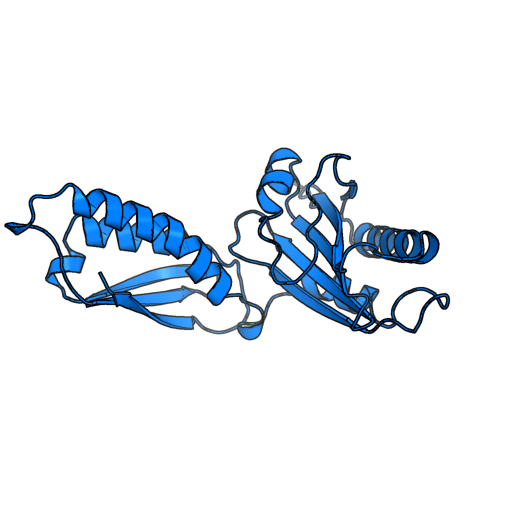12 -22.549 1.00 80.31 86 GLN A N 1
ATOM 629 C CA . GLN A 1 86 ? -0.680 -5.330 -22.828 1.00 80.31 86 GLN A CA 1
ATOM 630 C C . GLN A 1 86 ? -0.261 -4.191 -21.886 1.00 80.31 86 GLN A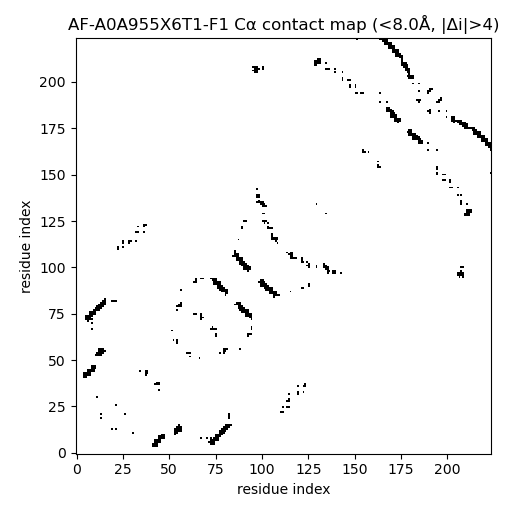 C 1
ATOM 632 O O . GLN A 1 86 ? 0.306 -3.186 -22.315 1.00 80.31 86 GLN A O 1
ATOM 637 N N . GLN A 1 87 ? -0.555 -4.322 -20.592 1.00 83.31 87 GLN A N 1
ATOM 638 C CA . GLN A 1 87 ? -0.266 -3.291 -19.592 1.00 83.31 87 GLN A CA 1
ATOM 639 C C . GLN A 1 87 ? 0.740 -3.781 -18.559 1.00 83.31 87 GLN A C 1
ATOM 641 O O . GLN A 1 87 ? 0.604 -4.879 -18.041 1.00 83.31 87 GLN A O 1
ATOM 646 N N . VAL A 1 88 ? 1.712 -2.945 -18.195 1.00 83.12 88 VAL A N 1
ATOM 647 C CA . VAL A 1 88 ? 2.485 -3.122 -16.958 1.00 83.12 88 VAL A CA 1
ATOM 648 C C . VAL A 1 88 ? 1.848 -2.274 -15.868 1.00 83.12 88 VAL A C 1
ATOM 650 O O . VAL A 1 88 ? 1.755 -1.049 -15.987 1.00 83.12 88 VAL A O 1
ATOM 653 N N . TRP A 1 89 ? 1.446 -2.921 -14.786 1.00 84.44 89 TRP A N 1
ATOM 654 C CA . TRP A 1 89 ? 1.136 -2.276 -13.524 1.00 84.44 89 TRP A CA 1
ATOM 655 C C . TRP A 1 89 ? 2.429 -2.082 -12.744 1.00 84.44 89 TRP A C 1
ATOM 657 O O . TRP A 1 89 ? 3.226 -3.003 -12.607 1.00 84.44 89 TRP A O 1
ATOM 667 N N . VAL A 1 90 ? 2.643 -0.869 -12.250 1.00 86.00 90 VAL A N 1
ATOM 668 C CA . VAL A 1 90 ? 3.802 -0.496 -11.444 1.00 86.00 90 VAL A CA 1
ATOM 669 C C . VAL A 1 90 ? 3.296 -0.107 -10.067 1.00 86.00 90 VAL A C 1
ATOM 671 O O . VAL A 1 90 ? 2.699 0.961 -9.901 1.00 86.00 90 VAL A O 1
ATOM 674 N N . SER A 1 91 ? 3.525 -0.977 -9.092 1.00 84.56 91 SER A N 1
ATOM 675 C CA . SER A 1 91 ? 3.019 -0.837 -7.731 1.00 84.56 91 SER A CA 1
ATOM 676 C C . SER A 1 91 ? 4.178 -0.635 -6.765 1.00 84.56 91 SER A C 1
ATOM 678 O O . SER A 1 91 ? 5.049 -1.488 -6.621 1.00 84.56 91 SER A O 1
ATOM 680 N N . HIS A 1 92 ? 4.204 0.505 -6.085 1.00 84.81 92 HIS A N 1
ATOM 681 C CA . HIS A 1 92 ? 5.182 0.786 -5.040 1.00 84.81 92 HIS A CA 1
ATOM 682 C C . HIS A 1 92 ? 4.574 0.478 -3.685 1.00 84.81 92 HIS A C 1
ATOM 684 O O . HIS A 1 92 ? 3.475 0.930 -3.397 1.00 84.81 92 HIS A O 1
ATOM 690 N N . PHE A 1 93 ? 5.321 -0.182 -2.815 1.00 82.88 93 PHE A N 1
ATOM 691 C CA . PHE A 1 93 ? 4.974 -0.386 -1.415 1.00 82.88 93 PHE A CA 1
ATOM 692 C C . PHE A 1 93 ? 6.063 0.232 -0.552 1.00 82.88 93 PHE A C 1
ATOM 694 O O . PHE A 1 93 ? 7.247 0.068 -0.835 1.00 82.88 93 PHE A O 1
ATOM 701 N N . VAL A 1 94 ? 5.675 0.946 0.499 1.00 81.44 94 VAL A N 1
ATOM 702 C CA . VAL A 1 94 ? 6.609 1.501 1.484 1.00 81.44 94 VAL A CA 1
ATOM 703 C C . VAL A 1 94 ? 6.371 0.790 2.804 1.00 81.44 94 VAL A C 1
ATOM 705 O O . VAL A 1 94 ? 5.227 0.679 3.257 1.00 81.44 94 VAL A O 1
ATOM 708 N N . LEU A 1 95 ? 7.443 0.281 3.408 1.00 78.81 95 LEU A N 1
ATOM 709 C CA . LEU A 1 95 ? 7.358 -0.425 4.678 1.00 78.81 95 LEU A CA 1
ATOM 710 C C . LEU A 1 95 ? 6.726 0.485 5.742 1.00 78.81 95 LEU A C 1
ATOM 712 O O . LEU A 1 95 ? 7.085 1.652 5.866 1.00 78.81 95 LEU A O 1
ATOM 716 N N . GLY A 1 96 ? 5.774 -0.060 6.500 1.00 75.25 96 GLY A N 1
ATOM 717 C CA . GLY A 1 96 ? 5.060 0.672 7.550 1.00 75.25 96 GLY A CA 1
ATOM 718 C C . GLY A 1 96 ? 3.807 1.419 7.087 1.00 75.25 96 GLY A C 1
ATOM 719 O O . GLY A 1 96 ? 3.048 1.855 7.939 1.00 75.25 96 GLY A O 1
ATOM 720 N N . THR A 1 97 ? 3.544 1.513 5.780 1.00 77.19 97 THR A N 1
ATOM 721 C CA . THR A 1 97 ? 2.276 2.075 5.272 1.00 77.19 97 THR A CA 1
ATOM 722 C C . THR A 1 97 ? 1.186 0.999 5.169 1.00 77.19 97 THR A C 1
ATOM 724 O O . THR A 1 97 ? 1.470 -0.179 5.375 1.00 77.19 97 THR A O 1
ATOM 727 N N . VAL A 1 98 ? -0.054 1.327 4.784 1.00 74.31 98 VAL A N 1
ATOM 728 C CA . VAL A 1 98 ? -1.138 0.383 4.424 1.00 74.31 98 VAL A CA 1
ATOM 729 C C . VAL A 1 98 ? -1.502 0.545 2.942 1.00 74.31 98 VAL A C 1
ATOM 731 O O . VAL A 1 98 ? -1.614 1.668 2.467 1.00 74.31 98 VAL A O 1
ATOM 734 N N . GLY A 1 99 ? -1.621 -0.569 2.207 1.00 73.62 99 GLY A N 1
ATOM 735 C CA . GLY A 1 99 ? -1.777 -0.584 0.746 1.00 73.62 99 GLY A CA 1
ATOM 736 C C . GLY A 1 99 ? -0.532 -0.183 -0.080 1.00 73.62 99 GLY A C 1
ATOM 737 O O . GLY A 1 99 ? 0.568 0.024 0.448 1.00 73.62 99 GLY A O 1
ATOM 738 N N . PRO A 1 100 ? -0.657 -0.110 -1.412 1.00 77.69 100 PRO A N 1
ATOM 739 C CA . PRO A 1 100 ? 0.391 0.443 -2.258 1.00 77.69 100 PRO A CA 1
ATOM 740 C C . PRO A 1 100 ? 0.550 1.952 -2.008 1.00 77.69 100 PRO A C 1
ATOM 742 O O . PRO A 1 100 ? -0.412 2.705 -1.910 1.00 77.69 100 PRO A O 1
ATOM 745 N N . TRP A 1 101 ? 1.797 2.407 -1.945 1.00 79.94 101 TRP A N 1
ATOM 746 C CA . TRP A 1 101 ? 2.176 3.819 -1.964 1.00 79.94 101 TRP A CA 1
ATOM 747 C C . TRP A 1 101 ? 1.788 4.499 -3.279 1.00 79.94 101 TRP A C 1
ATOM 749 O O . TRP A 1 101 ? 1.446 5.673 -3.305 1.00 79.94 101 TRP A O 1
ATOM 759 N N . SER A 1 102 ? 1.893 3.783 -4.393 1.00 80.69 102 SER A N 1
ATOM 760 C CA . SER A 1 102 ? 1.497 4.284 -5.703 1.00 80.69 102 SER A CA 1
ATOM 761 C C . SER A 1 102 ? 1.195 3.107 -6.604 1.00 80.69 102 SER A C 1
ATOM 763 O O . SER A 1 102 ? 1.913 2.109 -6.557 1.00 80.69 102 SER A O 1
ATOM 765 N N . VAL A 1 103 ? 0.172 3.253 -7.440 1.00 83.12 103 VAL A N 1
ATOM 766 C CA . VAL A 1 103 ? -0.136 2.318 -8.519 1.00 83.12 103 VAL A CA 1
ATOM 767 C C . VAL A 1 103 ? -0.203 3.110 -9.814 1.00 83.12 103 VAL A C 1
ATOM 769 O O . VAL A 1 103 ? -0.890 4.127 -9.910 1.00 83.12 103 VAL A O 1
ATOM 772 N N . SER A 1 104 ? 0.540 2.663 -10.817 1.00 84.69 104 SER A N 1
ATOM 773 C CA . SER A 1 104 ? 0.529 3.246 -12.157 1.00 84.69 104 SER A CA 1
ATOM 774 C C . SER A 1 104 ? 0.330 2.159 -13.198 1.00 84.69 104 SER A C 1
ATOM 776 O O . SER A 1 104 ? 0.687 1.008 -12.974 1.00 84.69 104 SER A O 1
ATOM 778 N N . ARG A 1 105 ? -0.230 2.532 -14.347 1.00 86.56 105 ARG A N 1
ATOM 779 C CA . ARG A 1 105 ? -0.402 1.640 -15.496 1.00 86.56 105 ARG A CA 1
ATOM 780 C C . ARG A 1 105 ? 0.350 2.198 -16.684 1.00 86.56 105 ARG A C 1
ATOM 782 O O . ARG A 1 105 ? 0.266 3.395 -16.956 1.00 86.56 105 ARG A O 1
ATOM 789 N N . VAL A 1 106 ? 1.058 1.326 -17.383 1.00 87.75 106 VAL A N 1
ATOM 790 C CA . VAL A 1 106 ? 1.826 1.654 -18.579 1.00 87.75 106 VAL A CA 1
ATOM 791 C C . VAL A 1 106 ? 1.356 0.737 -19.691 1.00 87.75 106 VAL A C 1
ATOM 793 O O . VAL A 1 106 ? 1.485 -0.478 -19.577 1.00 87.75 106 VAL A O 1
ATOM 796 N N . SER A 1 107 ? 0.824 1.308 -20.767 1.00 87.19 107 SER A N 1
ATOM 797 C CA . SER A 1 107 ? 0.540 0.534 -21.973 1.00 87.19 107 SER A CA 1
ATOM 798 C C . SER A 1 107 ? 1.846 0.185 -22.678 1.00 87.19 107 SER A C 1
ATOM 800 O O . SER A 1 107 ? 2.708 1.043 -22.884 1.00 87.19 107 SER A O 1
ATOM 802 N N . CYS A 1 108 ? 1.983 -1.073 -23.058 1.00 81.69 108 CYS A N 1
ATOM 803 C CA . CYS A 1 108 ? 3.120 -1.592 -23.793 1.00 81.69 108 CYS A CA 1
ATOM 804 C C . CYS A 1 108 ? 2.731 -1.813 -25.255 1.00 81.69 108 CYS A C 1
ATOM 806 O O . CYS A 1 108 ? 1.570 -2.115 -25.539 1.00 81.69 108 CYS A O 1
ATOM 808 N N . PRO A 1 109 ? 3.678 -1.655 -26.192 1.00 76.81 109 PRO A N 1
ATOM 809 C CA . PRO A 1 109 ? 3.443 -2.037 -27.570 1.00 76.81 109 PRO A CA 1
ATOM 810 C C . PRO A 1 109 ? 3.218 -3.556 -27.668 1.00 76.81 109 PRO A C 1
ATOM 812 O O . PRO A 1 109 ? 3.609 -4.301 -26.758 1.00 76.81 109 PRO A O 1
ATOM 815 N N . PRO A 1 110 ? 2.625 -4.021 -28.780 1.00 67.94 110 PRO A N 1
ATOM 816 C CA . PRO A 1 110 ? 2.561 -5.439 -29.106 1.00 67.94 110 PRO A CA 1
ATOM 817 C C . PRO A 1 110 ? 3.949 -6.099 -29.079 1.00 67.94 110 PRO A C 1
ATOM 819 O O . PRO A 1 110 ? 4.981 -5.435 -29.197 1.00 67.94 110 PRO A O 1
ATOM 822 N N . GLU A 1 111 ? 3.970 -7.419 -28.894 1.00 61.16 111 GLU A N 1
ATOM 823 C CA . GLU A 1 111 ? 5.180 -8.195 -28.602 1.00 61.16 111 GLU A CA 1
ATOM 824 C C . GLU A 1 111 ? 6.377 -7.903 -29.532 1.00 61.16 111 GLU A C 1
ATOM 826 O O . GLU A 1 111 ? 6.253 -7.885 -30.753 1.00 61.16 111 GLU A O 1
ATOM 831 N N . GLY A 1 112 ? 7.574 -7.769 -28.940 1.00 54.81 112 GLY A N 1
ATOM 832 C CA . GLY A 1 112 ? 8.857 -7.774 -29.660 1.00 54.81 112 GLY A CA 1
ATOM 833 C C . GLY A 1 112 ? 9.535 -6.415 -29.869 1.00 54.81 112 GLY A C 1
ATOM 834 O O . GLY A 1 112 ? 10.703 -6.395 -30.255 1.00 54.81 112 GLY A O 1
ATOM 835 N N . GLU A 1 113 ? 8.868 -5.297 -29.561 1.00 54.75 113 GLU A N 1
ATOM 836 C CA . GLU A 1 113 ? 9.359 -3.947 -29.907 1.00 54.75 113 GLU A CA 1
ATOM 837 C C . GLU A 1 113 ? 10.046 -3.158 -28.767 1.00 54.75 113 GLU A C 1
ATOM 839 O O . GLU A 1 113 ? 10.446 -2.012 -28.960 1.00 54.75 113 GLU A O 1
ATOM 844 N N . GLY A 1 114 ? 10.275 -3.762 -27.594 1.00 56.41 114 GLY A N 1
ATOM 845 C CA . GLY A 1 114 ? 11.114 -3.177 -26.533 1.00 56.41 114 GLY A CA 1
ATOM 846 C C . GLY A 1 114 ? 10.362 -2.646 -25.304 1.00 56.41 114 GLY A C 1
ATOM 847 O O . GLY A 1 114 ? 9.339 -3.195 -24.905 1.00 56.41 114 GLY A O 1
ATOM 848 N N . VAL A 1 115 ? 10.936 -1.632 -24.639 1.00 69.50 115 VAL A N 1
ATOM 849 C CA . VAL A 1 115 ? 10.462 -1.078 -23.350 1.00 69.50 115 VAL A CA 1
ATOM 850 C C . VAL A 1 115 ? 9.158 -0.301 -23.549 1.00 69.50 115 VAL A C 1
ATOM 852 O O . VAL A 1 115 ? 9.057 0.518 -24.461 1.00 69.50 115 VAL A O 1
ATOM 855 N N . CYS A 1 116 ? 8.173 -0.511 -22.671 1.00 82.44 116 CYS A N 1
ATOM 856 C CA . CYS A 1 116 ? 6.887 0.184 -22.727 1.00 82.44 116 CYS A CA 1
ATOM 857 C C . CYS A 1 116 ? 7.081 1.716 -22.661 1.00 82.44 116 CYS A C 1
ATOM 859 O O . CYS A 1 116 ? 7.703 2.207 -21.707 1.00 82.44 116 CYS A O 1
ATOM 861 N N . PRO A 1 117 ? 6.574 2.495 -23.637 1.00 84.19 117 PRO A N 1
ATOM 862 C CA . PRO A 1 117 ? 6.696 3.946 -23.631 1.00 84.19 117 PRO A CA 1
ATOM 863 C C . PRO A 1 117 ? 6.149 4.543 -22.333 1.00 84.19 117 PRO A C 1
ATOM 865 O O . PRO A 1 117 ? 5.012 4.297 -21.945 1.00 84.19 117 PRO A O 1
ATOM 868 N N . GLY A 1 118 ? 6.970 5.333 -21.640 1.00 85.19 118 GLY A N 1
ATOM 869 C CA . GLY A 1 118 ? 6.577 5.940 -20.367 1.00 85.19 118 GLY A CA 1
ATOM 870 C C . GLY A 1 118 ? 6.754 5.047 -19.133 1.00 85.19 118 GLY A C 1
ATOM 871 O O . GLY A 1 118 ? 6.408 5.493 -18.03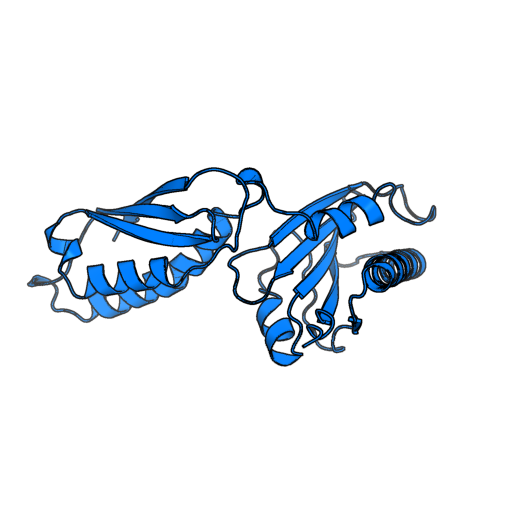8 1.00 85.19 118 GLY A O 1
ATOM 872 N N . PHE A 1 119 ? 7.349 3.853 -19.268 1.00 87.69 119 PHE A N 1
ATOM 873 C CA . PHE A 1 119 ? 7.660 2.973 -18.137 1.00 87.69 119 PHE A CA 1
ATOM 874 C C . PHE A 1 119 ? 8.492 3.672 -17.056 1.00 87.69 119 PHE A C 1
ATOM 876 O O . PHE A 1 119 ? 8.059 3.754 -15.910 1.00 87.69 119 PHE A O 1
ATOM 883 N N . GLU A 1 120 ? 9.644 4.246 -17.414 1.00 88.81 120 GLU A N 1
ATOM 884 C CA . GLU A 1 120 ? 10.514 4.930 -16.448 1.00 88.81 120 GLU A CA 1
ATOM 885 C C . GLU A 1 120 ? 9.834 6.135 -15.770 1.00 88.81 120 GLU A C 1
ATOM 887 O O . GLU A 1 120 ? 9.866 6.214 -14.541 1.00 88.81 120 GLU A O 1
ATOM 892 N N . PRO A 1 121 ? 9.148 7.049 -16.490 1.00 90.00 121 PRO A N 1
ATOM 893 C CA . PRO A 1 121 ? 8.352 8.095 -15.849 1.00 90.00 121 PRO A CA 1
ATOM 894 C C . PRO A 1 121 ? 7.311 7.587 -14.841 1.00 90.00 121 PRO A C 1
ATOM 896 O O . PRO A 1 121 ? 7.090 8.252 -13.823 1.00 90.00 121 PRO A O 1
ATOM 899 N N . MET A 1 122 ? 6.660 6.449 -15.113 1.00 87.69 122 MET A N 1
ATOM 900 C CA . MET A 1 122 ? 5.672 5.851 -14.205 1.00 87.69 122 MET A CA 1
ATOM 901 C C . MET A 1 122 ? 6.330 5.142 -13.021 1.00 87.69 122 MET A C 1
ATOM 903 O O . MET A 1 122 ? 5.878 5.309 -11.892 1.00 87.69 122 MET A O 1
ATOM 907 N N . LEU A 1 123 ? 7.450 4.459 -13.240 1.00 88.06 123 LEU A N 1
ATOM 908 C CA . LEU A 1 123 ? 8.284 3.901 -12.178 1.00 88.06 123 LEU A CA 1
ATOM 909 C C . LEU A 1 123 ? 8.787 4.987 -11.218 1.00 88.06 123 LEU A C 1
ATOM 911 O O . LEU A 1 123 ? 8.751 4.839 -10.001 1.00 88.06 123 LEU A O 1
ATOM 915 N N . LEU A 1 124 ? 9.207 6.131 -11.749 1.00 89.06 124 LEU A N 1
ATOM 916 C CA . LEU A 1 124 ? 9.642 7.261 -10.932 1.00 89.06 124 LEU A CA 1
ATOM 917 C C . LEU A 1 124 ? 8.465 8.032 -10.314 1.00 89.06 124 LEU A C 1
ATOM 919 O O . LEU A 1 124 ? 8.666 8.792 -9.364 1.00 89.06 124 LEU A O 1
ATOM 923 N N . LYS A 1 125 ? 7.228 7.849 -10.803 1.00 85.00 125 LYS A N 1
ATOM 924 C CA . LYS A 1 125 ? 6.033 8.470 -10.206 1.00 85.00 125 LYS A CA 1
ATOM 925 C C . LYS A 1 125 ? 5.852 8.030 -8.756 1.00 85.00 125 LYS A C 1
ATOM 927 O O . LYS A 1 125 ? 5.559 8.879 -7.919 1.00 85.00 125 LYS A O 1
ATOM 932 N N . GLY A 1 126 ? 6.129 6.766 -8.438 1.00 81.38 126 GLY A N 1
ATOM 933 C CA . GLY A 1 126 ? 6.018 6.248 -7.075 1.00 81.38 126 GLY A CA 1
ATOM 934 C C . GLY A 1 126 ? 6.994 6.855 -6.061 1.00 81.38 126 GLY A C 1
ATOM 935 O O . GLY A 1 126 ? 6.868 6.579 -4.869 1.00 81.38 126 GLY A O 1
ATOM 936 N N . LEU A 1 127 ? 7.956 7.678 -6.494 1.00 84.25 127 LEU A N 1
ATOM 937 C CA . LEU A 1 127 ? 8.890 8.394 -5.617 1.00 84.25 127 LEU A CA 1
ATOM 938 C C . LEU A 1 127 ? 8.422 9.807 -5.244 1.00 84.25 127 LEU A C 1
ATOM 940 O O . LEU A 1 127 ? 9.022 10.435 -4.374 1.00 84.25 127 LEU A O 1
ATOM 944 N N . ARG A 1 128 ? 7.388 10.330 -5.909 1.00 83.31 128 ARG A N 1
ATOM 945 C CA . ARG A 1 128 ? 6.885 11.685 -5.656 1.00 83.31 128 ARG A CA 1
ATOM 946 C C . ARG A 1 128 ? 6.057 11.734 -4.364 1.00 83.31 128 ARG A C 1
ATOM 948 O O . ARG A 1 128 ? 5.537 10.694 -3.941 1.00 83.31 128 ARG A O 1
ATOM 955 N N . PRO A 1 129 ? 5.903 12.927 -3.754 1.00 79.50 129 PRO A N 1
ATOM 956 C CA . PRO A 1 129 ? 4.839 13.164 -2.786 1.00 79.50 129 PRO A CA 1
ATOM 957 C C . PRO A 1 129 ? 3.494 12.719 -3.367 1.00 79.50 129 PRO A C 1
ATOM 959 O O . PRO A 1 129 ? 3.235 12.910 -4.557 1.00 79.50 129 PRO A O 1
ATOM 962 N N . ARG A 1 130 ? 2.674 12.070 -2.543 1.00 84.25 130 ARG A N 1
ATOM 963 C CA . ARG A 1 130 ? 1.370 11.556 -2.970 1.00 84.25 130 ARG A CA 1
ATOM 964 C C . ARG A 1 130 ? 0.322 12.642 -2.898 1.00 84.25 130 ARG A C 1
ATOM 966 O O . ARG A 1 130 ? 0.339 13.418 -1.952 1.00 84.25 130 ARG A O 1
ATOM 973 N N . SER A 1 131 ? -0.628 12.623 -3.819 1.00 85.31 131 SER A N 1
ATOM 974 C CA . SER A 1 131 ? -1.903 13.304 -3.617 1.00 85.31 131 SER A CA 1
ATOM 975 C C . SER A 1 131 ? -2.836 12.439 -2.764 1.00 85.31 131 SER A C 1
ATOM 977 O O . SER A 1 131 ? -2.594 11.246 -2.570 1.00 85.31 131 SER A O 1
ATOM 979 N N . VAL A 1 132 ? -3.929 13.025 -2.277 1.00 82.62 132 VAL A N 1
ATOM 980 C CA . VAL A 1 132 ? -4.993 12.267 -1.600 1.00 82.62 132 VAL A CA 1
ATOM 981 C C . VAL A 1 132 ? -5.587 11.160 -2.483 1.00 82.62 132 VAL A C 1
ATOM 983 O O . VAL A 1 132 ? -5.943 10.102 -1.972 1.00 82.62 132 VAL A O 1
ATOM 986 N N . ASP A 1 133 ? -5.630 11.367 -3.801 1.00 81.06 133 ASP A N 1
ATOM 987 C CA . ASP A 1 133 ? -6.197 10.413 -4.762 1.00 81.06 133 ASP A CA 1
ATOM 988 C C . ASP A 1 133 ? -5.313 9.169 -4.952 1.00 81.06 133 ASP A C 1
ATOM 990 O O . ASP A 1 133 ? -5.786 8.134 -5.416 1.00 81.06 133 ASP A O 1
ATOM 994 N N . ASP A 1 134 ? -4.030 9.250 -4.579 1.00 76.50 134 ASP A N 1
ATOM 995 C CA . ASP A 1 134 ? -3.097 8.120 -4.631 1.00 76.50 134 ASP A CA 1
ATOM 996 C C . ASP A 1 134 ? -3.189 7.221 -3.378 1.00 76.50 134 ASP A C 1
ATOM 998 O O . ASP A 1 134 ? -2.517 6.190 -3.305 1.00 76.50 134 ASP A O 1
ATOM 1002 N N . VAL A 1 135 ? -3.980 7.603 -2.368 1.00 79.44 135 VAL A N 1
ATOM 1003 C CA . VAL A 1 135 ? -4.126 6.844 -1.120 1.00 79.44 135 VAL A CA 1
ATOM 1004 C C . VAL A 1 135 ? -5.169 5.737 -1.291 1.00 79.44 135 VAL A C 1
ATOM 1006 O O . VAL A 1 135 ? -6.358 6.004 -1.464 1.00 79.44 135 VAL A O 1
ATOM 1009 N N . ASP A 1 136 ? -4.748 4.474 -1.170 1.00 77.25 136 ASP A N 1
ATOM 1010 C CA . ASP A 1 136 ? -5.662 3.326 -1.213 1.00 77.25 136 ASP A CA 1
ATOM 1011 C C . ASP A 1 136 ? -6.434 3.160 0.110 1.00 77.25 136 ASP A C 1
ATOM 1013 O O . ASP A 1 136 ? -6.144 2.296 0.946 1.00 77.25 136 ASP A O 1
ATOM 1017 N N . PHE A 1 137 ? -7.455 3.998 0.307 1.00 81.25 137 PHE A N 1
ATOM 1018 C CA . PHE A 1 137 ? -8.348 3.900 1.463 1.00 81.25 137 PHE A CA 1
ATOM 1019 C C . PHE A 1 137 ? -9.097 2.562 1.506 1.00 81.25 137 PHE A C 1
ATOM 1021 O O . PHE A 1 137 ? -9.385 2.063 2.590 1.00 81.25 137 PHE A O 1
ATOM 1028 N N . ILE A 1 138 ? -9.385 1.941 0.359 1.00 77.38 138 ILE A N 1
ATOM 1029 C CA . ILE A 1 138 ? -10.057 0.634 0.314 1.00 77.38 138 ILE A CA 1
ATOM 1030 C C . ILE A 1 138 ? -9.105 -0.461 0.802 1.00 77.38 138 ILE A C 1
ATOM 1032 O O . ILE A 1 138 ? -9.509 -1.328 1.574 1.00 77.38 138 ILE A O 1
ATOM 1036 N N . GLY A 1 139 ? -7.837 -0.425 0.393 1.00 75.31 139 GLY A N 1
ATOM 1037 C CA . GLY A 1 139 ? -6.773 -1.269 0.935 1.00 75.31 139 GLY A CA 1
ATOM 1038 C C . GLY A 1 139 ? -6.637 -1.104 2.444 1.00 75.31 139 GLY A C 1
ATOM 1039 O O . GLY A 1 139 ? -6.672 -2.093 3.171 1.00 75.31 139 GLY A O 1
ATOM 1040 N N . MET A 1 140 ? -6.614 0.142 2.932 1.00 83.94 140 MET A N 1
ATOM 1041 C CA . MET A 1 140 ? -6.617 0.434 4.370 1.00 83.94 140 MET A CA 1
ATOM 1042 C C . MET A 1 140 ? -7.788 -0.230 5.106 1.00 83.94 140 MET A C 1
ATOM 1044 O O . MET A 1 140 ? -7.575 -0.876 6.132 1.00 83.94 140 MET A O 1
ATOM 1048 N N . LEU A 1 141 ? -9.010 -0.101 4.582 1.00 81.50 141 LEU A N 1
ATOM 1049 C CA . LEU A 1 141 ? -10.204 -0.707 5.175 1.00 81.50 141 LEU A CA 1
ATOM 1050 C C . LEU A 1 141 ? -10.172 -2.238 5.127 1.00 81.50 141 LEU A C 1
ATOM 1052 O O . LEU A 1 141 ? -10.564 -2.877 6.100 1.00 81.50 141 LEU A O 1
ATOM 1056 N N . ARG A 1 142 ? -9.670 -2.834 4.039 1.00 79.81 142 ARG A N 1
ATOM 1057 C CA . ARG A 1 142 ? -9.516 -4.291 3.907 1.00 79.81 142 ARG A CA 1
ATOM 1058 C C . ARG A 1 142 ? -8.533 -4.849 4.932 1.00 79.81 142 ARG A C 1
ATOM 1060 O O . ARG A 1 142 ? -8.874 -5.797 5.632 1.00 79.81 142 ARG A O 1
ATOM 1067 N N . THR A 1 143 ? -7.360 -4.237 5.087 1.00 74.81 143 THR A N 1
ATOM 1068 C CA . THR A 1 143 ? -6.403 -4.651 6.124 1.00 74.81 143 THR A CA 1
ATOM 1069 C C . THR A 1 143 ? -6.987 -4.427 7.526 1.00 74.81 143 THR A C 1
ATOM 1071 O O . THR A 1 143 ? -6.799 -5.254 8.416 1.00 74.81 143 THR A O 1
ATOM 1074 N N . ALA A 1 144 ? -7.745 -3.343 7.736 1.00 82.75 144 ALA A N 1
ATOM 1075 C CA . ALA A 1 144 ? -8.432 -3.095 9.002 1.00 82.75 144 ALA A CA 1
ATOM 1076 C C . ALA A 1 144 ? -9.513 -4.137 9.322 1.00 82.75 144 ALA A C 1
ATOM 1078 O O . ALA A 1 144 ? -9.685 -4.471 10.492 1.00 82.75 144 ALA A O 1
ATOM 1079 N N . ALA A 1 145 ? -10.202 -4.677 8.313 1.00 81.69 145 ALA A N 1
ATOM 1080 C CA . ALA A 1 145 ? -11.259 -5.668 8.495 1.00 81.69 145 ALA A CA 1
ATOM 1081 C C . ALA A 1 145 ? -10.766 -6.942 9.203 1.00 81.69 145 ALA A C 1
ATOM 1083 O O . ALA A 1 145 ? -11.514 -7.511 9.992 1.00 81.69 145 ALA A O 1
ATOM 1084 N N . GLY A 1 146 ? -9.509 -7.352 8.991 1.00 82.69 146 GLY A N 1
ATOM 1085 C CA . GLY A 1 146 ? -8.903 -8.479 9.711 1.00 82.69 146 GLY A CA 1
ATOM 1086 C C . GLY A 1 146 ? -8.813 -8.238 11.223 1.00 82.69 146 GLY A C 1
ATOM 1087 O O . GLY A 1 146 ? -9.314 -9.038 12.012 1.00 82.69 146 GLY A O 1
ATOM 1088 N N . ASP A 1 147 ? -8.246 -7.101 11.639 1.00 86.12 147 ASP A N 1
ATOM 1089 C 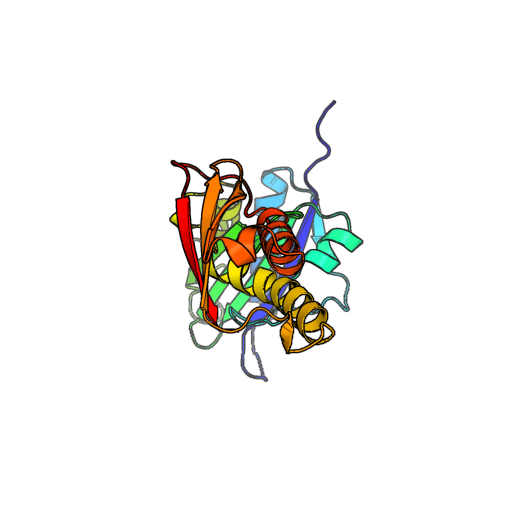CA . ASP A 1 147 ? -8.157 -6.730 13.060 1.00 86.12 147 ASP A CA 1
ATOM 1090 C C . ASP A 1 147 ? -9.539 -6.454 13.670 1.00 86.12 147 ASP A C 1
ATOM 1092 O O . ASP A 1 147 ? -9.781 -6.783 14.830 1.00 86.12 147 ASP A O 1
ATOM 1096 N N . VAL A 1 148 ? -10.454 -5.854 12.900 1.00 86.38 148 VAL A N 1
ATOM 1097 C CA . VAL A 1 148 ? -11.847 -5.651 13.322 1.00 86.38 148 VAL A CA 1
ATOM 1098 C C . VAL A 1 148 ? -12.526 -6.999 13.552 1.00 86.38 148 VAL A C 1
ATOM 1100 O O . VAL A 1 148 ? -13.163 -7.175 14.585 1.00 86.38 148 VAL A O 1
ATOM 1103 N N . GLY A 1 149 ? -12.336 -7.970 12.656 1.00 85.12 149 GLY A N 1
ATOM 1104 C CA . GLY A 1 149 ? -12.837 -9.333 12.821 1.00 85.12 149 GLY A CA 1
ATOM 1105 C C . GLY A 1 149 ? -12.316 -10.003 14.094 1.00 85.12 149 GLY A C 1
ATOM 1106 O O . GLY A 1 149 ? -13.082 -10.675 14.780 1.00 85.12 149 GLY A O 1
ATOM 1107 N N . ALA A 1 150 ? -11.057 -9.757 14.471 1.00 87.12 150 ALA A N 1
ATOM 1108 C CA . ALA A 1 150 ? -10.517 -10.221 15.749 1.00 87.12 150 ALA A CA 1
ATOM 1109 C C . ALA A 1 150 ? -11.231 -9.574 16.951 1.00 87.12 150 ALA A C 1
ATOM 1111 O O . ALA A 1 150 ? -11.626 -10.284 17.873 1.00 87.12 150 ALA A O 1
ATOM 1112 N N . CYS A 1 151 ? -11.483 -8.259 16.916 1.00 89.38 151 CYS A N 1
ATOM 1113 C CA . CYS A 1 151 ? -12.270 -7.583 17.955 1.00 89.38 151 CYS A CA 1
ATOM 1114 C C . CYS A 1 151 ? -13.698 -8.148 18.071 1.00 89.38 151 CYS A C 1
ATOM 1116 O O . CYS A 1 151 ? -14.223 -8.271 19.175 1.00 89.38 151 CYS A O 1
ATOM 1118 N N . VAL A 1 152 ? -14.334 -8.492 16.944 1.00 85.62 152 VAL A N 1
ATOM 1119 C CA . VAL A 1 152 ? -15.673 -9.110 16.929 1.00 85.62 152 VAL A CA 1
ATOM 1120 C C . VAL A 1 152 ? -15.634 -10.513 17.535 1.00 85.62 152 VAL A C 1
ATOM 1122 O O . VAL A 1 152 ? -16.466 -10.837 18.378 1.00 85.62 152 VAL A O 1
ATOM 1125 N N . ALA A 1 153 ? -14.633 -11.323 17.184 1.00 86.50 153 ALA A N 1
ATOM 1126 C CA . ALA A 1 153 ? -14.468 -12.664 17.741 1.00 86.50 153 ALA A CA 1
ATOM 1127 C C . ALA A 1 153 ? -14.215 -12.659 19.263 1.00 86.50 153 ALA A C 1
ATOM 1129 O O . ALA A 1 153 ? -14.605 -13.599 19.959 1.00 86.50 153 ALA A O 1
ATOM 1130 N N . GLU A 1 154 ? -13.572 -11.617 19.796 1.00 85.81 154 GLU A N 1
ATOM 1131 C CA . GLU A 1 154 ? -13.442 -11.406 21.244 1.00 85.81 154 GLU A CA 1
ATOM 1132 C C . GLU A 1 154 ? -14.786 -11.034 21.891 1.00 85.81 154 GLU A C 1
ATOM 1134 O O . GLU A 1 154 ? -15.146 -11.593 22.929 1.00 85.81 154 GLU A O 1
ATOM 1139 N N . GLU A 1 155 ? -15.570 -10.150 21.265 1.00 83.38 155 GLU A N 1
ATOM 1140 C CA . GLU A 1 155 ? -16.914 -9.780 21.739 1.00 83.38 155 GLU A CA 1
ATOM 1141 C C . GLU A 1 155 ? -17.875 -10.985 21.736 1.00 83.38 155 GLU A C 1
ATOM 1143 O O . GLU A 1 155 ? -18.711 -11.130 22.630 1.00 83.38 155 GLU A O 1
ATOM 1148 N N . ASP A 1 156 ? -17.713 -11.922 20.801 1.00 80.62 156 ASP A N 1
ATOM 1149 C CA . ASP A 1 156 ? -18.490 -13.165 20.750 1.00 80.62 156 ASP A CA 1
ATOM 1150 C C . ASP A 1 156 ? -18.263 -14.106 21.941 1.00 80.62 156 ASP A C 1
ATOM 1152 O O . ASP A 1 156 ? -19.064 -15.017 22.178 1.00 80.62 156 ASP A O 1
ATOM 1156 N N . GLN A 1 157 ? -17.217 -13.884 22.735 1.00 83.00 157 GLN A N 1
ATOM 1157 C CA . GLN A 1 157 ? -16.968 -14.630 23.971 1.00 83.00 157 GLN A CA 1
ATOM 1158 C C . GLN A 1 157 ? -17.674 -13.999 25.182 1.00 83.00 157 GLN A C 1
ATOM 1160 O O . GLN A 1 157 ? -17.817 -14.639 26.226 1.00 83.00 157 GLN A O 1
ATOM 1165 N N . VAL A 1 158 ? -18.169 -12.764 25.052 1.00 80.62 158 VAL A N 1
ATOM 1166 C CA . VAL A 1 158 ? -18.918 -12.058 26.098 1.00 80.62 158 VAL A CA 1
ATOM 1167 C C . VAL A 1 158 ? -20.319 -12.683 26.240 1.00 80.62 158 VAL A C 1
ATOM 1169 O O . VAL A 1 158 ? -20.904 -13.139 25.252 1.00 80.62 158 VAL A O 1
ATOM 1172 N N . PRO A 1 159 ? -20.923 -12.742 27.443 1.00 79.75 159 PRO A N 1
ATOM 1173 C CA . PRO A 1 159 ? -22.311 -13.179 27.591 1.00 79.75 159 PRO A CA 1
ATOM 1174 C C . PRO A 1 159 ? -23.266 -12.343 26.726 1.00 79.75 159 PRO A C 1
ATOM 1176 O O . PRO A 1 159 ? -23.190 -11.119 26.742 1.00 79.75 159 PRO A O 1
ATOM 1179 N N . ALA A 1 160 ? -24.205 -12.981 26.016 1.00 78.25 160 ALA A N 1
ATOM 1180 C CA . ALA A 1 160 ? -25.088 -12.308 25.049 1.00 78.25 160 ALA A CA 1
ATOM 1181 C C . ALA A 1 160 ? -25.852 -11.097 25.623 1.00 78.25 160 ALA A C 1
ATOM 1183 O O . ALA A 1 160 ? -26.079 -10.122 24.917 1.00 78.25 160 ALA A O 1
ATOM 1184 N N . ALA A 1 161 ? -26.19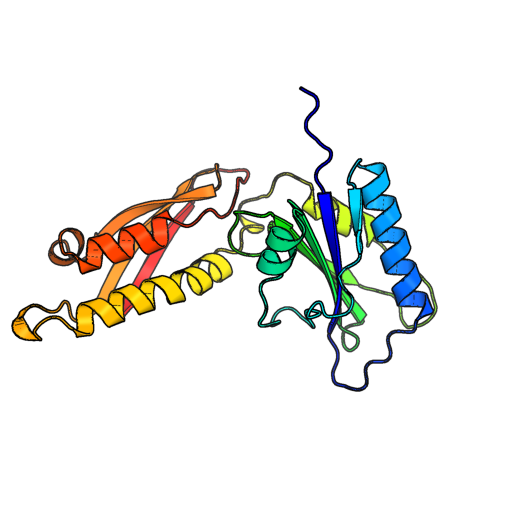7 -11.116 26.915 1.00 75.62 161 ALA A N 1
ATOM 1185 C CA . ALA A 1 161 ? -26.864 -9.999 27.594 1.00 75.62 161 ALA A CA 1
ATOM 1186 C C . ALA A 1 161 ? -26.004 -8.722 27.709 1.00 75.62 161 ALA A C 1
ATOM 1188 O O . ALA A 1 161 ? -26.534 -7.650 27.991 1.00 75.62 161 ALA A O 1
ATOM 1189 N N . LEU A 1 162 ? -24.688 -8.844 27.527 1.00 70.38 162 LEU A N 1
ATOM 1190 C CA . LEU A 1 162 ? -23.708 -7.763 27.624 1.00 70.38 162 LEU A CA 1
ATOM 1191 C C . LEU A 1 162 ? -23.088 -7.407 26.266 1.00 70.38 162 LEU A C 1
ATOM 1193 O O . LEU A 1 162 ? -22.332 -6.440 26.200 1.00 70.38 162 LEU A O 1
ATOM 1197 N N . ARG A 1 163 ? -23.405 -8.162 25.204 1.00 76.69 163 ARG A N 1
ATOM 1198 C CA . ARG A 1 163 ? -22.855 -7.937 23.866 1.00 76.69 163 ARG A CA 1
ATOM 1199 C C . ARG A 1 163 ? -23.421 -6.690 23.209 1.00 76.69 163 ARG A C 1
ATOM 1201 O O . ARG A 1 163 ? -24.597 -6.340 23.353 1.00 76.69 163 ARG A O 1
ATOM 1208 N N . THR A 1 164 ? -22.579 -6.069 22.403 1.00 70.38 164 THR A N 1
ATOM 1209 C CA . THR A 1 164 ? -22.975 -5.036 21.457 1.00 70.38 164 THR A CA 1
ATOM 1210 C C . THR A 1 164 ? -23.502 -5.678 20.174 1.00 70.38 164 THR A C 1
ATOM 1212 O O . THR A 1 164 ? -22.733 -6.257 19.421 1.00 70.38 164 THR A O 1
ATOM 1215 N N . PHE A 1 165 ? -24.800 -5.531 19.899 1.00 67.94 165 PHE A N 1
ATOM 1216 C CA . PHE A 1 165 ? -25.410 -5.949 18.630 1.00 67.94 165 PHE A CA 1
ATOM 1217 C C . PHE A 1 165 ? -25.843 -4.751 17.781 1.00 67.94 165 PHE A C 1
ATOM 1219 O O . PHE A 1 165 ? -26.292 -3.727 18.323 1.00 67.94 165 PHE A O 1
ATOM 1226 N N . GLY A 1 166 ? -25.786 -4.925 16.459 1.00 78.38 166 GLY A N 1
ATOM 1227 C CA . GLY A 1 166 ? -26.280 -3.975 15.471 1.00 78.38 166 GLY A CA 1
ATOM 1228 C C . GLY A 1 166 ? -25.213 -3.029 14.926 1.00 78.38 166 GLY A C 1
ATOM 1229 O O . GLY A 1 166 ? -24.023 -3.148 15.203 1.00 78.38 166 GLY A O 1
ATOM 1230 N N . ARG A 1 167 ? -25.663 -2.059 14.126 1.00 84.62 167 ARG A N 1
ATOM 1231 C CA . ARG A 1 167 ? -24.782 -1.166 13.373 1.00 84.62 167 ARG A CA 1
ATOM 1232 C C . ARG A 1 167 ? -23.969 -0.233 14.273 1.00 84.62 167 ARG A C 1
ATOM 1234 O O . ARG A 1 167 ? -24.526 0.526 15.071 1.00 84.62 167 ARG A O 1
ATOM 1241 N N . VAL A 1 168 ? -22.656 -0.255 14.076 1.00 87.88 168 VAL A N 1
ATOM 1242 C CA . VAL A 1 168 ? -21.675 0.661 14.660 1.00 87.88 168 VAL A CA 1
ATOM 1243 C C . VAL A 1 168 ? -21.165 1.592 13.565 1.00 87.88 168 VAL A C 1
ATOM 1245 O O . VAL A 1 168 ? -20.866 1.156 12.460 1.00 87.88 168 VAL A O 1
ATOM 1248 N N . GLU A 1 169 ? -21.058 2.887 13.851 1.00 91.50 169 GLU A N 1
ATOM 1249 C CA . GLU A 1 169 ? -20.476 3.860 12.921 1.00 91.50 169 GLU A CA 1
ATOM 1250 C C . GLU A 1 169 ? -19.197 4.448 13.509 1.00 91.50 169 GLU A C 1
ATOM 1252 O O . GLU A 1 169 ? -19.160 4.870 14.667 1.00 91.50 169 GLU A O 1
ATOM 1257 N N . LEU A 1 170 ? -18.142 4.466 12.701 1.00 91.88 170 LEU A N 1
ATOM 1258 C CA . LEU A 1 170 ? -16.830 4.985 13.063 1.00 91.88 170 LEU A CA 1
ATOM 1259 C C . LEU A 1 170 ? -16.521 6.194 12.193 1.00 91.88 170 LEU A C 1
ATOM 1261 O O . LEU A 1 170 ? -16.365 6.066 10.978 1.00 91.88 170 LEU A O 1
ATOM 1265 N N . ASP A 1 171 ? -16.401 7.353 12.830 1.00 94.38 171 ASP A N 1
ATOM 1266 C CA . ASP A 1 171 ? -15.910 8.559 12.175 1.00 94.38 171 ASP A CA 1
ATOM 1267 C C . ASP A 1 171 ? -14.408 8.638 12.389 1.00 94.38 171 ASP A C 1
ATOM 1269 O O . ASP A 1 171 ? -13.935 8.768 13.523 1.00 94.38 171 ASP A O 1
ATOM 1273 N N . LEU A 1 172 ? -13.650 8.609 11.302 1.00 94.69 172 LEU A N 1
ATOM 1274 C CA . LEU A 1 172 ? -12.197 8.684 11.338 1.00 94.69 172 LEU A CA 1
ATOM 1275 C C . LEU A 1 172 ? -11.674 9.836 10.491 1.00 94.69 172 LEU A C 1
ATOM 1277 O O . LEU A 1 172 ? -12.277 10.251 9.502 1.00 94.69 172 LEU A O 1
ATOM 1281 N N . THR A 1 173 ? -10.534 10.358 10.915 1.00 95.19 173 THR A N 1
ATOM 1282 C CA . THR A 1 173 ? -9.779 11.386 10.216 1.00 95.19 173 THR A CA 1
ATOM 1283 C C . THR A 1 173 ? -8.409 10.828 9.879 1.00 95.19 173 THR A C 1
ATOM 1285 O O . THR A 1 173 ? -7.668 10.422 10.769 1.00 95.19 173 THR A O 1
ATOM 1288 N N . VAL A 1 174 ? -8.062 10.824 8.597 1.00 92.31 174 VAL A N 1
ATOM 1289 C CA . VAL A 1 174 ? -6.704 10.541 8.140 1.00 92.31 174 VAL A CA 1
ATOM 1290 C C . VAL A 1 174 ? -5.978 11.872 8.006 1.00 92.31 174 VAL A C 1
ATOM 1292 O O . VAL A 1 174 ? -6.373 12.735 7.219 1.00 92.31 174 VAL A O 1
ATOM 1295 N N . ARG A 1 175 ? -4.959 12.078 8.838 1.00 92.88 175 ARG A N 1
ATOM 1296 C CA . ARG A 1 175 ? -4.157 13.306 8.872 1.00 92.88 175 ARG A CA 1
ATOM 1297 C C . ARG A 1 175 ? -3.187 13.341 7.686 1.00 92.88 175 ARG A C 1
ATOM 1299 O O . ARG A 1 175 ? -2.881 12.304 7.111 1.00 92.88 175 ARG A O 1
ATOM 1306 N N . GLY A 1 176 ? -2.677 14.525 7.334 1.00 88.38 176 GLY A N 1
ATOM 1307 C CA . GLY A 1 176 ? -1.747 14.685 6.200 1.00 88.38 176 GLY A CA 1
ATOM 1308 C C . GLY A 1 176 ? -0.408 13.947 6.361 1.00 88.38 176 GLY A C 1
ATOM 1309 O O . GLY A 1 176 ? 0.281 13.688 5.379 1.00 88.38 176 GLY A O 1
ATOM 1310 N N . ASP A 1 177 ? -0.048 13.552 7.587 1.00 90.06 177 ASP A N 1
ATOM 1311 C CA . ASP A 1 177 ? 1.097 12.674 7.857 1.00 90.06 177 ASP A CA 1
ATOM 1312 C C . ASP A 1 177 ? 0.790 11.180 7.634 1.00 90.06 177 ASP A C 1
ATOM 1314 O O . ASP A 1 177 ? 1.697 10.362 7.750 1.00 90.06 177 ASP A O 1
ATOM 1318 N N . GLY A 1 178 ? -0.451 10.827 7.282 1.00 88.19 178 GLY A N 1
ATOM 1319 C CA . GLY A 1 178 ? -0.894 9.459 7.011 1.00 88.19 178 GLY A CA 1
ATOM 1320 C C . GLY A 1 178 ? -1.548 8.744 8.183 1.00 88.19 178 GLY A C 1
ATOM 1321 O O . GLY A 1 178 ? -2.106 7.659 8.002 1.00 88.19 178 GLY A O 1
ATOM 1322 N N . LYS A 1 179 ? -1.517 9.332 9.381 1.00 91.75 179 LYS A N 1
ATOM 1323 C CA . LYS A 1 179 ? -2.035 8.670 10.578 1.00 91.75 179 LYS A CA 1
ATOM 1324 C C . LYS A 1 179 ? -3.552 8.702 10.624 1.00 91.75 179 LYS A C 1
ATOM 1326 O O . LYS A 1 179 ? -4.173 9.745 10.398 1.00 91.75 179 LYS A O 1
ATOM 1331 N N . VAL A 1 180 ? -4.133 7.561 10.975 1.00 92.56 180 VAL A N 1
ATOM 1332 C CA . VAL A 1 180 ? -5.570 7.420 11.198 1.00 92.56 180 VAL A CA 1
ATOM 1333 C C . VAL A 1 180 ? -5.910 7.759 12.647 1.00 92.56 180 VAL A C 1
ATOM 1335 O O . VAL A 1 180 ? -5.303 7.246 13.582 1.00 92.56 180 VAL A O 1
ATOM 1338 N N . GLU A 1 181 ? -6.914 8.607 12.837 1.00 94.69 181 GLU A N 1
ATOM 1339 C CA . GLU A 1 181 ? -7.475 8.964 14.138 1.00 94.69 181 GLU A CA 1
ATOM 1340 C C . GLU A 1 181 ? -8.972 8.665 14.152 1.00 94.69 181 GLU A C 1
ATOM 1342 O O . GLU A 1 181 ? -9.703 9.138 13.279 1.00 94.69 181 GLU A O 1
ATOM 1347 N N . VAL A 1 182 ? -9.465 7.931 15.152 1.00 93.50 182 VAL A N 1
ATOM 1348 C CA . VAL A 1 182 ? -10.906 7.700 15.297 1.00 93.50 182 VAL A CA 1
ATOM 1349 C C . VAL A 1 182 ? -11.505 8.823 16.139 1.00 93.50 182 VAL A C 1
ATOM 1351 O O . VAL A 1 182 ? -11.362 8.889 17.362 1.00 93.50 182 VAL A O 1
ATOM 1354 N N . SER A 1 183 ? -12.214 9.723 15.468 1.00 92.00 183 SER A N 1
ATOM 1355 C CA . SER A 1 183 ? -12.848 10.890 16.082 1.00 92.00 183 SER A CA 1
ATOM 1356 C C . SER A 1 183 ? -14.124 10.550 16.858 1.00 92.00 183 SER A C 1
ATOM 1358 O O . SER A 1 183 ? -14.378 11.147 17.904 1.00 92.00 183 SER A O 1
ATOM 1360 N N . ALA A 1 184 ? -14.906 9.564 16.407 1.00 92.31 184 ALA A N 1
ATOM 1361 C CA . ALA A 1 184 ? -16.109 9.125 17.109 1.00 92.31 184 ALA A CA 1
ATOM 1362 C C . ALA A 1 184 ? -16.434 7.653 16.834 1.00 92.31 184 ALA A C 1
ATOM 1364 O O . ALA A 1 184 ? -16.138 7.120 15.767 1.00 92.31 184 ALA A O 1
ATOM 1365 N N . VAL A 1 185 ? -17.082 7.022 17.815 1.00 90.81 185 VAL A N 1
ATOM 1366 C CA . VAL A 1 185 ? -17.683 5.688 17.706 1.00 90.81 185 VAL A CA 1
ATOM 1367 C C . VAL A 1 185 ? -19.142 5.824 18.127 1.00 90.81 185 VAL A C 1
ATOM 1369 O O . VAL A 1 185 ? -19.426 6.288 19.236 1.00 90.81 185 VAL A O 1
ATOM 1372 N N . ALA A 1 186 ? -20.068 5.439 17.260 1.00 88.56 186 ALA A N 1
ATOM 1373 C CA . ALA A 1 186 ? -21.496 5.441 17.536 1.00 88.56 186 ALA A CA 1
ATOM 1374 C C . ALA A 1 186 ? -22.049 4.007 17.503 1.00 88.56 186 ALA A C 1
ATOM 1376 O O . ALA A 1 186 ? -21.633 3.228 16.652 1.00 88.56 186 ALA A O 1
ATOM 1377 N N . PRO A 1 187 ? -22.993 3.650 18.394 1.00 86.75 187 PRO A N 1
ATOM 1378 C CA . PRO A 1 187 ? -23.571 4.495 19.442 1.00 86.75 187 PRO A CA 1
ATOM 1379 C C . PRO A 1 187 ? -22.630 4.693 20.647 1.00 86.75 187 PRO A C 1
ATOM 1381 O O . PRO A 1 187 ? -21.748 3.882 20.910 1.00 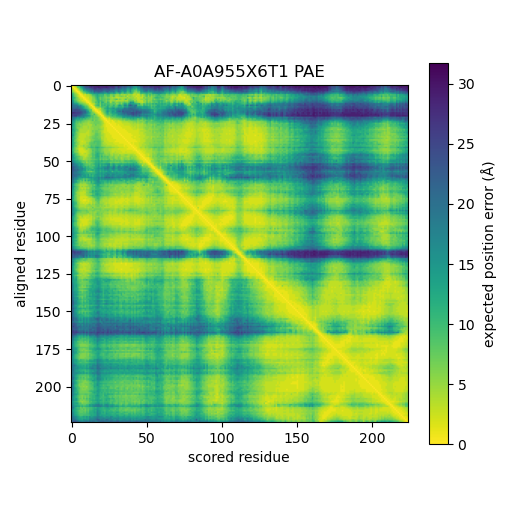86.75 187 PRO A O 1
ATOM 1384 N N . ALA A 1 188 ? -22.849 5.752 21.438 1.00 84.56 188 ALA A N 1
ATOM 1385 C CA . ALA A 1 188 ? -21.945 6.167 22.526 1.00 84.56 188 ALA A CA 1
ATOM 1386 C C . ALA A 1 188 ? -21.672 5.088 23.597 1.00 84.56 188 ALA A C 1
ATOM 1388 O O . ALA A 1 188 ? -20.620 5.104 24.236 1.00 84.56 188 ALA A O 1
ATOM 1389 N N . ARG A 1 189 ? -22.600 4.137 23.787 1.00 84.31 189 ARG A N 1
ATOM 1390 C CA . ARG A 1 189 ? -22.393 2.970 24.664 1.00 84.31 189 ARG A CA 1
ATOM 1391 C C . ARG A 1 189 ? -21.241 2.080 24.185 1.00 84.31 189 ARG A C 1
ATOM 1393 O O . ARG A 1 189 ? -20.484 1.577 25.004 1.00 84.31 189 ARG A O 1
ATOM 1400 N N . VAL A 1 190 ? -21.074 1.955 22.867 1.00 85.44 190 VAL A N 1
ATOM 1401 C CA . VAL A 1 190 ? -20.009 1.165 22.237 1.00 85.44 190 VAL A CA 1
ATOM 1402 C C . VAL A 1 190 ? -18.677 1.866 22.404 1.00 85.44 190 VAL A C 1
ATOM 1404 O O . VAL A 1 190 ? -17.709 1.218 22.778 1.00 85.44 190 VAL A O 1
ATOM 1407 N N . ALA A 1 191 ? -18.636 3.193 22.251 1.00 85.31 191 ALA A N 1
ATOM 1408 C CA . ALA A 1 191 ? -17.412 3.989 22.371 1.00 85.31 191 ALA A CA 1
ATOM 1409 C C . ALA A 1 191 ? -16.626 3.761 23.674 1.00 85.31 191 ALA A C 1
ATOM 1411 O O . ALA A 1 191 ? -15.411 3.928 23.689 1.00 85.31 191 ALA A O 1
ATOM 1412 N N . LYS A 1 192 ? -17.321 3.409 24.764 1.00 85.06 192 LYS A N 1
ATOM 1413 C CA . LYS A 1 192 ? -16.732 3.169 26.091 1.00 85.06 192 LYS A CA 1
ATOM 1414 C C . LYS A 1 192 ? -16.587 1.685 26.448 1.00 85.06 192 LYS A C 1
ATOM 1416 O O . LYS A 1 192 ? -16.098 1.376 27.529 1.00 85.06 192 LYS A O 1
ATOM 1421 N N . SER A 1 193 ? -17.046 0.784 25.586 1.00 87.75 193 SER A N 1
ATOM 1422 C CA . SER A 1 193 ? -16.940 -0.664 25.790 1.00 87.75 193 SER A CA 1
ATOM 1423 C C . SER A 1 193 ? -15.538 -1.176 25.444 1.00 87.75 193 SER A C 1
ATOM 1425 O O . SER A 1 193 ? -14.806 -0.525 24.694 1.00 87.75 193 SER A O 1
ATOM 1427 N N . ALA A 1 194 ? -15.179 -2.362 25.948 1.00 88.62 194 ALA A N 1
ATOM 1428 C CA . ALA A 1 194 ? -13.943 -3.044 25.556 1.00 88.62 194 ALA A CA 1
ATOM 1429 C C . ALA A 1 194 ? -13.872 -3.240 24.032 1.00 88.62 194 ALA A C 1
ATOM 1431 O O . ALA A 1 194 ? -12.853 -2.937 23.413 1.00 88.62 194 ALA A O 1
ATOM 1432 N N . PHE A 1 195 ? -14.997 -3.617 23.422 1.00 88.94 195 PHE A N 1
ATOM 1433 C CA . PHE A 1 195 ? -15.136 -3.742 21.979 1.00 88.94 195 PHE A CA 1
ATOM 1434 C C . PHE A 1 195 ? -14.862 -2.425 21.233 1.00 88.94 195 PHE A C 1
ATOM 1436 O O . PHE A 1 195 ? -14.042 -2.390 20.318 1.00 88.94 195 PHE A O 1
ATOM 1443 N N . GLY A 1 196 ? -15.456 -1.303 21.654 1.00 89.88 196 GLY A N 1
ATOM 1444 C CA . GLY A 1 196 ? -15.199 0.002 21.028 1.00 89.88 196 GLY A CA 1
ATOM 1445 C C . GLY A 1 196 ? -13.757 0.495 21.184 1.00 89.88 196 GLY A C 1
ATOM 1446 O O . GLY A 1 196 ? -13.230 1.133 20.271 1.00 89.88 196 GLY A O 1
ATOM 1447 N N . ILE A 1 197 ? -13.098 0.170 22.302 1.00 91.31 197 ILE A N 1
ATOM 1448 C CA . ILE A 1 197 ? -11.663 0.429 22.503 1.00 91.31 197 ILE A CA 1
ATOM 1449 C C . ILE A 1 197 ? -10.831 -0.422 21.533 1.00 91.31 197 ILE A C 1
ATOM 1451 O O . ILE A 1 197 ? -9.915 0.106 20.900 1.00 91.31 197 ILE A O 1
ATOM 1455 N N . CYS A 1 198 ? -11.173 -1.704 21.363 1.00 92.19 198 CYS A N 1
ATOM 1456 C CA . CYS A 1 198 ? -10.511 -2.591 20.406 1.00 92.19 198 CYS A CA 1
ATOM 1457 C C . CYS A 1 198 ? -10.657 -2.084 18.964 1.00 92.19 198 CYS A C 1
ATOM 1459 O O . CYS A 1 198 ? -9.650 -1.947 18.267 1.00 92.19 198 CYS A O 1
ATOM 1461 N N . LEU A 1 199 ? -11.878 -1.721 18.541 1.00 90.69 199 LEU A N 1
ATOM 1462 C CA . LEU A 1 199 ? -12.157 -1.168 17.209 1.00 90.69 199 LEU A CA 1
ATOM 1463 C C . LEU A 1 199 ? -11.355 0.106 16.935 1.00 90.69 199 LEU A C 1
ATOM 1465 O O . LEU A 1 199 ? -10.731 0.238 15.882 1.00 90.69 199 LEU A O 1
ATOM 1469 N N . ARG A 1 200 ? -11.341 1.035 17.900 1.00 92.69 200 ARG A N 1
ATOM 1470 C CA . ARG A 1 200 ? -10.530 2.253 17.823 1.00 92.69 200 ARG A CA 1
ATOM 1471 C C . ARG A 1 200 ? -9.065 1.900 17.606 1.00 92.69 200 ARG A C 1
ATOM 1473 O O . ARG A 1 200 ? -8.465 2.368 16.645 1.00 92.69 200 ARG A O 1
ATOM 1480 N N . ALA A 1 201 ? -8.513 1.035 18.454 1.00 91.62 201 ALA A N 1
ATOM 1481 C CA . ALA A 1 201 ? -7.126 0.621 18.337 1.00 91.62 201 ALA A CA 1
ATOM 1482 C C . ALA A 1 201 ? -6.850 -0.048 16.981 1.00 91.62 201 ALA A C 1
ATOM 1484 O O . ALA A 1 201 ? -5.820 0.220 16.381 1.00 91.62 201 ALA A O 1
ATOM 1485 N N . ALA A 1 202 ? -7.735 -0.913 16.475 1.00 89.94 202 ALA A N 1
ATOM 1486 C CA . ALA A 1 202 ? -7.586 -1.594 15.178 1.00 89.94 202 ALA A CA 1
ATOM 1487 C C . ALA A 1 202 ? -7.439 -0.627 13.993 1.00 89.94 202 ALA A C 1
ATOM 1489 O O . ALA A 1 202 ? -6.690 -0.903 13.050 1.00 89.94 202 ALA A O 1
ATOM 1490 N N . LEU A 1 203 ? -8.126 0.514 14.058 1.00 90.44 203 LEU A N 1
ATOM 1491 C CA . LEU A 1 203 ? -8.087 1.549 13.028 1.00 90.44 203 LEU A CA 1
ATOM 1492 C C . LEU A 1 203 ? -6.956 2.560 13.242 1.00 90.44 203 LEU A C 1
ATOM 1494 O O . LEU A 1 203 ? -6.276 2.907 12.285 1.00 90.44 203 LEU A O 1
ATOM 1498 N N . GLU A 1 204 ? -6.699 3.001 14.474 1.00 92.25 204 GLU A N 1
ATOM 1499 C CA . GLU A 1 204 ? -5.637 3.979 14.778 1.00 92.25 204 GLU A CA 1
ATOM 1500 C C . GLU A 1 204 ? -4.220 3.393 14.628 1.00 92.25 204 GLU A C 1
ATOM 1502 O O . GLU A 1 204 ? -3.255 4.126 14.433 1.00 92.25 204 GLU A O 1
ATOM 1507 N N . ARG A 1 205 ? -4.086 2.059 14.642 1.00 88.56 205 ARG A N 1
ATOM 1508 C CA . ARG A 1 205 ? -2.862 1.330 14.257 1.00 88.56 205 ARG A CA 1
ATOM 1509 C C . ARG A 1 205 ? -2.438 1.571 12.801 1.00 88.56 205 ARG A C 1
ATOM 1511 O O . ARG A 1 205 ? -1.330 1.187 12.428 1.00 88.56 205 ARG A O 1
ATOM 1518 N N . ARG A 1 206 ? -3.327 2.102 11.955 1.00 87.69 206 ARG A N 1
ATOM 1519 C CA . ARG A 1 206 ? -3.098 2.231 10.514 1.00 87.69 206 ARG A CA 1
ATOM 1520 C C . ARG A 1 206 ? -2.360 3.520 10.191 1.00 87.69 206 ARG A C 1
ATOM 1522 O O . ARG A 1 206 ? -2.699 4.603 10.664 1.00 87.69 206 ARG A O 1
ATOM 1529 N N . ASP A 1 207 ? -1.386 3.373 9.311 1.00 87.94 207 ASP A N 1
ATOM 1530 C CA . ASP A 1 207 ? -0.639 4.471 8.727 1.00 87.94 207 ASP A CA 1
ATOM 1531 C C . ASP A 1 207 ? -0.694 4.296 7.215 1.00 87.94 207 ASP A C 1
ATOM 1533 O O . ASP A 1 207 ? -0.195 3.308 6.685 1.00 87.94 207 ASP A O 1
ATOM 1537 N N . VAL A 1 208 ? -1.351 5.202 6.499 1.00 83.94 208 VAL A N 1
ATOM 1538 C CA . VAL A 1 208 ? -1.357 5.146 5.030 1.00 83.94 208 VAL A CA 1
ATOM 1539 C C . VAL A 1 208 ? -0.131 5.832 4.434 1.00 83.94 208 VAL A C 1
ATOM 1541 O O . VAL A 1 208 ? 0.054 5.756 3.224 1.00 83.94 208 VAL A O 1
ATOM 1544 N N . GLY A 1 209 ? 0.707 6.474 5.251 1.00 85.75 209 GLY A N 1
ATOM 1545 C CA . GLY A 1 209 ? 1.846 7.307 4.882 1.00 85.75 209 GLY A CA 1
ATOM 1546 C C . GLY A 1 209 ? 1.465 8.761 4.567 1.00 85.75 209 GLY A C 1
ATOM 1547 O O . GLY A 1 209 ? 0.289 9.050 4.335 1.00 85.75 209 GLY A O 1
ATOM 1548 N N . PRO A 1 210 ? 2.428 9.698 4.496 1.00 87.12 210 PRO A N 1
ATOM 1549 C CA . PRO A 1 210 ? 2.117 11.099 4.231 1.00 87.12 210 PRO A CA 1
ATOM 1550 C C . PRO A 1 210 ? 1.543 11.319 2.824 1.00 87.12 210 PRO A C 1
ATOM 1552 O O . PRO A 1 210 ? 1.814 10.556 1.886 1.00 87.12 210 PRO A O 1
ATOM 1555 N N . PHE A 1 211 ? 0.735 12.366 2.682 1.00 88.19 211 PHE A N 1
ATOM 1556 C CA . PHE A 1 211 ? 0.166 12.824 1.414 1.00 88.19 211 PHE A CA 1
ATOM 1557 C C . PHE A 1 211 ? -0.059 14.343 1.439 1.00 88.19 211 PHE A C 1
ATOM 1559 O O . PHE A 1 211 ? -0.166 14.969 2.492 1.00 88.19 211 PHE A O 1
ATOM 1566 N N . GLU A 1 212 ? -0.105 14.946 0.260 1.00 88.94 212 GLU A N 1
ATOM 1567 C CA . GLU A 1 212 ? -0.392 16.356 0.055 1.00 88.94 212 GLU A CA 1
ATOM 1568 C C . GLU A 1 212 ? -1.895 16.625 0.184 1.00 88.94 212 GLU A C 1
ATOM 1570 O O . GLU A 1 212 ? -2.730 15.883 -0.337 1.00 88.94 212 GLU A O 1
ATOM 1575 N N . GLY A 1 213 ? -2.234 17.729 0.852 1.00 84.50 213 GLY A N 1
ATOM 1576 C CA . GLY A 1 213 ? -3.610 18.175 1.045 1.00 84.50 213 GLY A CA 1
ATOM 1577 C C . GLY A 1 213 ? -4.012 18.294 2.513 1.00 84.50 213 GLY A C 1
ATOM 1578 O O . GLY A 1 213 ? -3.184 18.273 3.424 1.00 84.50 213 GLY A O 1
ATOM 1579 N N . GLY A 1 214 ? -5.312 18.494 2.726 1.00 86.44 214 GLY A N 1
ATOM 1580 C CA . GLY A 1 214 ? -5.913 18.552 4.056 1.00 86.44 214 GLY A CA 1
ATOM 1581 C C . GLY A 1 214 ? -6.274 17.165 4.601 1.00 86.44 214 GLY A C 1
ATOM 1582 O O . GLY A 1 214 ? -6.264 16.185 3.858 1.00 86.44 214 GLY A O 1
ATOM 1583 N N . PRO A 1 215 ? -6.629 17.072 5.893 1.00 90.94 215 PRO A N 1
ATOM 1584 C CA . PRO A 1 215 ? -7.083 15.822 6.487 1.00 90.94 215 PRO A CA 1
ATOM 1585 C C . PRO A 1 215 ? -8.350 15.297 5.798 1.00 90.94 215 PRO A C 1
ATOM 1587 O O . PRO A 1 215 ? -9.268 16.062 5.489 1.00 90.94 215 PRO A O 1
ATOM 1590 N N . VAL A 1 216 ? -8.424 13.980 5.621 1.00 92.19 216 VAL A N 1
ATOM 1591 C CA . VAL A 1 216 ? -9.562 13.293 4.999 1.00 92.19 216 VAL A CA 1
ATOM 1592 C C . VAL A 1 216 ? -10.465 12.730 6.080 1.00 92.19 216 VAL A C 1
ATOM 1594 O O . VAL A 1 216 ? -10.000 12.024 6.970 1.00 92.19 216 VAL A O 1
ATOM 1597 N N . LYS A 1 217 ? -11.764 13.020 6.004 1.00 93.94 217 LYS A N 1
ATOM 1598 C CA . LYS A 1 217 ? -12.764 12.459 6.918 1.00 93.94 217 LYS A CA 1
ATOM 1599 C C . LYS A 1 217 ? -13.494 11.315 6.239 1.00 93.94 217 LYS A C 1
ATOM 1601 O O . LYS A 1 217 ? -14.018 11.491 5.143 1.00 93.94 217 LYS A O 1
ATOM 1606 N N . LEU A 1 218 ? -13.556 10.175 6.910 1.00 92.00 218 LEU A N 1
ATOM 1607 C CA . LEU A 1 218 ? -14.270 8.992 6.451 1.00 92.00 218 LEU A CA 1
ATOM 1608 C C . LEU A 1 218 ? -15.256 8.548 7.531 1.00 92.00 218 LEU A C 1
ATOM 1610 O O . LEU A 1 218 ? -15.001 8.701 8.726 1.00 92.00 218 LEU A O 1
ATOM 1614 N N . ARG A 1 219 ? -16.375 7.974 7.092 1.00 91.88 219 ARG A N 1
ATOM 1615 C CA . ARG A 1 219 ? -17.348 7.309 7.956 1.00 91.88 219 ARG A CA 1
ATOM 1616 C C . ARG A 1 219 ? -17.449 5.853 7.535 1.00 91.88 219 ARG A C 1
ATOM 1618 O O . ARG A 1 219 ? -17.828 5.578 6.399 1.00 91.88 219 ARG A O 1
ATOM 1625 N N . ILE A 1 220 ? -17.115 4.943 8.444 1.00 88.25 220 ILE A N 1
ATOM 1626 C CA . ILE A 1 220 ? -17.219 3.501 8.219 1.00 88.25 220 ILE A CA 1
ATOM 1627 C C . ILE A 1 220 ? -18.454 2.982 8.961 1.00 88.25 220 ILE A C 1
ATOM 1629 O O . ILE A 1 220 ? -18.478 3.038 10.193 1.00 88.25 220 ILE A O 1
ATOM 1633 N N . PRO A 1 221 ? -19.464 2.458 8.253 1.00 86.94 221 PRO A N 1
ATOM 1634 C CA . PRO A 1 221 ? -20.471 1.613 8.870 1.00 86.94 221 PRO A CA 1
ATOM 1635 C C . PRO A 1 221 ? -19.917 0.194 9.067 1.00 86.94 221 PRO A C 1
ATOM 1637 O O . PRO A 1 221 ? -19.340 -0.386 8.149 1.00 86.94 221 PRO A O 1
ATOM 1640 N N . LEU A 1 222 ? -20.104 -0.360 10.261 1.00 82.25 222 LEU A N 1
ATOM 1641 C CA . LEU A 1 222 ? -19.862 -1.760 10.591 1.00 82.25 222 LEU A CA 1
ATOM 1642 C C . LEU A 1 222 ? -21.184 -2.386 11.024 1.00 82.25 222 LEU A C 1
ATOM 1644 O O . LEU A 1 222 ? -21.797 -1.925 11.987 1.00 82.25 222 LEU A O 1
ATOM 1648 N N . ASP A 1 223 ? -21.609 -3.433 10.331 1.00 79.88 223 ASP A N 1
ATOM 1649 C CA . ASP A 1 223 ? -22.767 -4.227 10.726 1.00 79.88 223 ASP A CA 1
ATOM 1650 C C . ASP A 1 223 ? -22.270 -5.460 11.499 1.00 79.88 223 ASP A C 1
ATOM 1652 O O . ASP A 1 223 ? -21.439 -6.214 10.989 1.00 79.88 223 ASP A O 1
ATOM 1656 N N . LEU A 1 224 ? -22.738 -5.599 12.747 1.00 72.06 224 LEU A N 1
ATOM 1657 C CA . LEU A 1 224 ? -22.360 -6.633 13.720 1.00 72.06 224 LEU A CA 1
ATOM 1658 C C . LEU A 1 224 ? -23.545 -7.537 14.055 1.00 72.06 224 LEU A C 1
ATOM 1660 O O . LEU A 1 224 ? -24.620 -6.977 14.400 1.00 72.06 224 LEU A O 1
#

Secondary structure (DSSP, 8-state):
-PPPP-EEEEEEEEESSSS----HHHHHHHHHHHHHHHHTTTPEEEPPPTT-----STT-S--THHHHHHTT-SEEEEEEEETTTTEEEEEEEETTSSS-SEEEEEE-PSTTS-SPTTHHHHHHHTTSPPBGGG--HHHHHHHHHHHHHHHHHHHTTS-GGG---S-EEEEEEE-TTSBEEEEEEESHHHHTSHHHHHHHHHHHT-B----BSSPEEEEEEE--

Sequence (224 aa):
MMADPATLLFLFGLSCADPCPLPPKTQAALEQAAVRAMGERGFEVRPPPPDALRPTGPDAALEPRDEARQLGAGRVVVLDYAADTQQVWVSHFVLGTVGPWSVSRVSCPPEGEGVCPGFEPMLLKGLRPRSVDDVDFIGMLRTAAGDVGACVAEEDQVPAALRTFGRVELDLTVRGDGKVEVSAVAPARVAKSAFGICLRAALERRDVGPFEGGPVKLRIPLDL